Protein AF-A0A353EIA7-F1 (afdb_monomer_lite)

Radius of gyration: 23.95 Å; chains: 1; bounding box: 85×35×61 Å

Foldseek 3Di:
DDPVVVVVVVVVVVVVVVVVVVVVVVVVCCVVVVVVVVVVLLVQQLVQVLQQADVVCSVVGDVVQVVCCVPPQKDWDDDAQRIKIWGWFWFDADPGIWTKIWMWTAALVGTWTQFMATGDDDDDDPPAQCCRHPVRHCLRCVRHRHDDDVCVVVDDRDADVRNRRNRVRNVVRVVVVVVVRCVVCVPPDDDRRDDD

Structure (mmCIF, N/CA/C/O backbone):
data_AF-A0A353EIA7-F1
#
_entry.id   AF-A0A353EIA7-F1
#
loop_
_atom_site.group_PDB
_atom_site.id
_atom_site.type_symbol
_atom_site.label_atom_id
_atom_site.label_alt_id
_atom_site.label_comp_id
_atom_site.label_asym_id
_atom_site.label_entity_id
_atom_site.label_seq_id
_atom_site.pdbx_PDB_ins_code
_atom_site.Cartn_x
_atom_site.Cartn_y
_atom_site.Cartn_z
_atom_site.occupancy
_atom_site.B_iso_or_equiv
_atom_site.auth_seq_id
_atom_site.auth_comp_id
_atom_site.auth_asym_id
_atom_site.auth_atom_id
_atom_site.pdbx_PDB_model_num
ATOM 1 N N . MET A 1 1 ? 59.294 3.740 -35.271 1.00 50.16 1 MET A N 1
ATOM 2 C CA . MET A 1 1 ? 58.821 3.342 -33.925 1.00 50.16 1 MET A CA 1
ATOM 3 C C . MET A 1 1 ? 57.962 4.467 -33.354 1.00 50.16 1 MET A C 1
ATOM 5 O O . MET A 1 1 ? 58.393 5.606 -33.441 1.00 50.16 1 MET A O 1
ATOM 9 N N . ASN A 1 2 ? 56.807 4.136 -32.757 1.00 56.22 2 ASN A N 1
ATOM 10 C CA . ASN A 1 2 ? 56.008 4.976 -31.837 1.00 56.22 2 ASN A CA 1
ATOM 11 C C . ASN A 1 2 ? 54.777 5.775 -32.355 1.00 56.22 2 ASN A C 1
ATOM 13 O O . ASN A 1 2 ? 54.359 6.712 -31.684 1.00 56.22 2 ASN A O 1
ATOM 17 N N . THR A 1 3 ? 54.135 5.408 -33.474 1.00 58.06 3 THR A N 1
ATOM 18 C CA . THR A 1 3 ? 52.834 6.001 -33.894 1.00 58.06 3 THR A CA 1
ATOM 19 C C . THR A 1 3 ? 51.614 5.354 -33.225 1.00 58.06 3 THR A C 1
ATOM 21 O O . THR A 1 3 ? 50.594 6.008 -33.045 1.00 58.06 3 THR A O 1
ATOM 24 N N . ASN A 1 4 ? 51.712 4.090 -32.801 1.00 59.88 4 ASN A N 1
ATOM 25 C CA . ASN A 1 4 ? 50.594 3.383 -32.1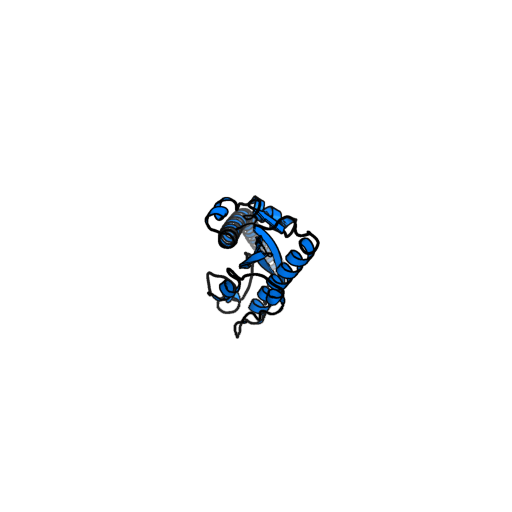55 1.00 59.88 4 ASN A CA 1
ATOM 26 C C . ASN A 1 4 ? 50.249 3.988 -30.777 1.00 59.88 4 ASN A C 1
ATOM 28 O O . ASN A 1 4 ? 49.086 4.076 -30.399 1.00 59.88 4 ASN A O 1
ATOM 32 N N . ASN A 1 5 ? 51.260 4.502 -30.072 1.00 62.34 5 ASN A N 1
ATOM 33 C CA . ASN A 1 5 ? 51.148 5.037 -28.712 1.00 62.34 5 ASN A CA 1
ATOM 34 C C . ASN A 1 5 ? 50.430 6.405 -28.652 1.00 62.34 5 ASN A C 1
ATOM 36 O O . ASN A 1 5 ? 49.844 6.768 -27.633 1.00 62.34 5 ASN A O 1
ATOM 40 N N . THR A 1 6 ? 50.467 7.194 -29.734 1.00 65.12 6 THR A N 1
ATOM 41 C CA . THR A 1 6 ? 49.794 8.502 -29.809 1.00 65.12 6 THR A CA 1
ATOM 42 C C . THR A 1 6 ? 48.326 8.361 -30.204 1.00 65.12 6 THR A C 1
ATOM 44 O O . THR A 1 6 ? 47.473 9.002 -29.588 1.00 65.12 6 THR A O 1
ATOM 47 N N . THR A 1 7 ? 47.995 7.488 -31.158 1.00 70.06 7 THR A N 1
ATOM 48 C CA . THR A 1 7 ? 46.602 7.225 -31.558 1.00 70.06 7 THR A CA 1
ATOM 49 C C . THR A 1 7 ? 45.795 6.595 -30.421 1.00 70.06 7 THR A C 1
ATOM 51 O O . THR A 1 7 ? 44.701 7.078 -30.129 1.00 70.06 7 THR A O 1
ATOM 54 N N . GLU A 1 8 ? 46.355 5.617 -29.697 1.00 71.62 8 GLU A N 1
ATOM 55 C CA . GLU A 1 8 ? 45.707 5.017 -28.517 1.00 71.62 8 GLU A CA 1
ATOM 56 C C . GLU A 1 8 ? 45.464 6.038 -27.399 1.00 71.62 8 GLU A C 1
ATOM 58 O O . GLU A 1 8 ? 44.368 6.109 -26.843 1.00 71.62 8 GLU A O 1
ATOM 63 N N . ARG A 1 9 ? 46.441 6.911 -27.115 1.00 73.44 9 ARG A N 1
ATOM 64 C CA . ARG A 1 9 ? 46.272 8.008 -26.148 1.00 73.44 9 ARG A CA 1
ATOM 65 C C . ARG A 1 9 ? 45.195 9.004 -26.571 1.00 73.44 9 ARG A C 1
ATOM 67 O O . ARG A 1 9 ? 44.470 9.510 -25.720 1.00 73.44 9 ARG A O 1
ATOM 74 N N . THR A 1 10 ? 45.079 9.315 -27.858 1.00 80.06 10 THR A N 1
ATOM 75 C CA . THR A 1 10 ? 44.079 10.277 -28.352 1.00 80.06 10 THR A CA 1
ATOM 76 C C . THR A 1 10 ? 42.672 9.684 -28.284 1.00 80.06 10 THR A C 1
ATOM 78 O O . THR A 1 10 ? 41.750 10.355 -27.817 1.00 80.06 10 THR A O 1
ATOM 81 N N . ALA A 1 11 ? 42.527 8.407 -28.652 1.00 83.12 11 ALA A N 1
ATOM 82 C CA . ALA A 1 11 ? 41.287 7.654 -28.500 1.00 83.12 11 ALA A CA 1
ATOM 83 C C . ALA A 1 11 ? 40.863 7.568 -27.024 1.00 83.12 11 ALA A C 1
ATOM 85 O O . ALA A 1 11 ? 39.727 7.902 -26.695 1.00 83.12 11 ALA A O 1
ATOM 86 N N . LEU A 1 12 ? 41.788 7.235 -26.115 1.00 86.69 12 LEU A N 1
ATOM 87 C CA . LEU A 1 12 ? 41.533 7.193 -24.672 1.00 86.69 12 LEU A CA 1
ATOM 88 C C . LEU A 1 12 ? 41.016 8.538 -24.134 1.00 86.69 12 LEU A C 1
ATOM 90 O O . LEU A 1 12 ? 40.020 8.573 -23.415 1.00 86.69 12 LEU A O 1
ATOM 94 N N . HIS A 1 13 ? 41.636 9.659 -24.514 1.00 86.81 13 HIS A N 1
ATOM 95 C CA . HIS A 1 13 ? 41.159 10.984 -24.105 1.00 86.81 13 HIS A CA 1
ATOM 96 C C . HIS A 1 13 ? 39.772 11.319 -24.670 1.00 86.81 13 HIS A C 1
ATOM 98 O O . HIS A 1 13 ? 38.984 11.969 -23.984 1.00 86.81 13 HIS A O 1
ATOM 104 N N . GLN A 1 14 ? 39.453 10.900 -25.899 1.00 90.25 14 GLN A N 1
ATOM 105 C CA . GLN A 1 14 ? 38.116 11.090 -26.468 1.00 90.25 14 GLN A CA 1
ATOM 106 C C . GLN A 1 14 ? 37.058 10.263 -25.727 1.00 90.25 14 GLN A C 1
ATOM 108 O O . GLN A 1 14 ? 36.000 10.803 -25.403 1.00 90.25 14 GLN A O 1
ATOM 113 N N . PHE A 1 15 ? 37.362 9.013 -25.365 1.00 93.94 15 PHE A N 1
ATOM 114 C CA . PHE A 1 15 ? 36.485 8.194 -24.523 1.00 93.94 15 PHE A CA 1
ATOM 115 C C . PHE A 1 15 ? 36.272 8.811 -23.140 1.00 93.94 15 PHE A C 1
ATOM 117 O O . PHE A 1 15 ? 35.135 8.907 -22.688 1.00 93.94 15 PHE A O 1
ATOM 124 N N . ILE A 1 16 ? 37.333 9.302 -22.491 1.00 94.06 16 ILE A N 1
ATOM 125 C CA . ILE A 1 16 ? 37.221 9.981 -21.192 1.00 94.06 16 ILE A CA 1
ATOM 126 C C . ILE A 1 16 ? 36.326 11.219 -21.307 1.00 94.06 16 ILE A C 1
ATOM 128 O O . ILE A 1 16 ? 35.432 11.402 -20.484 1.00 94.06 16 ILE A O 1
ATOM 132 N N . LYS A 1 17 ? 36.507 12.045 -22.346 1.00 94.06 17 LYS A N 1
ATOM 133 C CA . LYS A 1 17 ? 35.649 13.218 -22.582 1.00 94.06 17 LYS A CA 1
ATOM 134 C C . LYS A 1 17 ? 34.184 12.822 -22.765 1.00 94.06 17 LYS A C 1
ATOM 136 O O . LYS A 1 17 ? 33.328 13.462 -22.168 1.00 94.06 17 LYS A O 1
ATOM 141 N N . LEU A 1 18 ? 33.903 11.766 -23.532 1.00 95.62 18 LEU A N 1
ATOM 142 C CA . LEU A 1 18 ? 32.543 11.263 -23.745 1.00 95.62 18 LEU A CA 1
ATOM 143 C C . LEU A 1 18 ? 31.901 10.738 -22.451 1.00 95.62 18 LEU A C 1
ATOM 145 O O . LEU A 1 18 ? 30.732 11.003 -22.183 1.00 95.62 18 LEU A O 1
ATOM 149 N N . ILE A 1 19 ? 32.660 10.008 -21.631 1.00 95.75 19 ILE A N 1
ATOM 150 C CA . ILE A 1 19 ? 32.172 9.512 -20.340 1.00 95.75 19 ILE A CA 1
ATOM 151 C C . ILE A 1 19 ? 31.851 10.691 -19.418 1.00 95.75 19 ILE A C 1
ATOM 153 O O . ILE A 1 19 ? 30.772 10.734 -18.832 1.00 95.75 19 ILE A O 1
ATOM 157 N N . VAL A 1 20 ? 32.744 11.681 -19.327 1.00 96.38 20 VAL A N 1
ATOM 158 C CA . VAL A 1 20 ? 32.539 12.868 -18.485 1.00 96.38 20 VAL A CA 1
ATOM 159 C C . VAL A 1 20 ? 31.323 13.670 -18.944 1.00 96.38 20 VAL A C 1
ATOM 161 O O . VAL A 1 20 ? 30.524 14.081 -18.102 1.00 96.38 20 VAL A O 1
ATOM 164 N N . THR A 1 21 ? 31.127 13.866 -20.252 1.00 96.31 21 THR A N 1
ATOM 165 C CA . THR A 1 21 ? 29.938 14.567 -20.758 1.00 96.31 21 THR A CA 1
ATOM 166 C C . THR A 1 21 ? 28.660 13.781 -20.477 1.00 96.31 21 THR A C 1
ATOM 168 O O . THR A 1 21 ? 27.697 14.364 -19.985 1.00 96.31 21 THR A O 1
ATOM 171 N N . CYS A 1 22 ? 28.652 12.463 -20.696 1.00 95.69 22 CYS A N 1
ATOM 172 C CA . CYS A 1 22 ? 27.494 11.613 -20.421 1.00 95.69 22 CYS A CA 1
ATOM 173 C C . CYS A 1 22 ? 27.116 11.615 -18.931 1.00 95.69 22 CYS A C 1
ATOM 175 O O . CYS A 1 22 ? 25.962 11.870 -18.591 1.00 95.69 22 CYS A O 1
ATOM 177 N N . LEU A 1 23 ? 28.088 11.420 -18.034 1.00 95.31 23 LEU A N 1
ATOM 178 C CA . LEU A 1 23 ? 27.856 11.447 -16.587 1.00 95.31 23 LEU A CA 1
ATOM 179 C C . LEU A 1 23 ? 27.374 12.820 -16.110 1.00 95.31 23 LEU A C 1
ATOM 181 O O . LEU A 1 23 ? 26.481 12.890 -15.269 1.00 95.31 23 LEU A O 1
ATOM 185 N N . SER A 1 24 ? 27.909 13.905 -16.678 1.00 94.88 24 SER A N 1
ATOM 186 C CA . SER A 1 24 ? 27.475 15.269 -16.354 1.00 94.88 24 SER A CA 1
ATOM 187 C C . SER A 1 24 ? 26.021 15.514 -16.763 1.00 94.88 24 SER A C 1
ATOM 189 O O . SER A 1 24 ? 25.252 16.082 -15.989 1.00 94.88 24 SER A O 1
ATOM 191 N N . ILE A 1 25 ? 25.623 15.046 -17.951 1.00 95.25 25 ILE A N 1
ATOM 192 C CA . ILE A 1 25 ? 24.236 15.136 -18.425 1.00 95.25 25 ILE A CA 1
ATOM 193 C C . ILE A 1 25 ? 23.317 14.299 -17.532 1.00 95.25 25 ILE A C 1
ATOM 195 O O . ILE A 1 25 ? 22.298 14.808 -17.074 1.00 95.25 25 ILE A O 1
ATOM 199 N N . LEU A 1 26 ? 23.678 13.046 -17.235 1.00 92.50 26 LEU A N 1
ATOM 200 C CA . LEU A 1 26 ? 22.883 12.174 -16.364 1.00 92.50 26 LEU A CA 1
ATOM 201 C C . LEU A 1 26 ? 22.719 12.762 -14.959 1.00 92.50 26 LEU A C 1
ATOM 203 O O . LEU A 1 26 ? 21.619 12.734 -14.414 1.00 92.50 26 LEU A O 1
ATOM 207 N N . PHE A 1 27 ? 23.780 13.337 -14.392 1.00 92.88 27 PHE A N 1
ATOM 208 C CA . PHE A 1 27 ? 23.731 13.998 -13.091 1.00 92.88 27 PHE A CA 1
ATOM 209 C C . PHE A 1 27 ? 22.815 15.226 -13.109 1.00 92.88 27 PHE A C 1
ATOM 211 O O . PHE A 1 27 ? 21.970 15.376 -12.227 1.00 92.88 27 PHE A O 1
ATOM 218 N N . LEU A 1 28 ? 22.919 16.070 -14.140 1.00 91.94 28 LEU A N 1
ATOM 219 C CA . LEU A 1 28 ? 22.047 17.233 -14.288 1.00 91.94 28 LEU A CA 1
ATOM 220 C C . LEU A 1 28 ? 20.582 16.804 -14.424 1.00 91.94 28 LEU A C 1
ATOM 222 O O . LEU A 1 28 ? 19.731 17.275 -13.675 1.00 91.94 28 LEU A O 1
ATOM 226 N N . LEU A 1 29 ? 20.291 15.853 -15.314 1.00 88.38 29 LEU A N 1
ATOM 227 C CA . LEU A 1 29 ? 18.948 15.296 -15.471 1.00 88.38 29 LEU A CA 1
ATOM 228 C C . LEU A 1 29 ? 18.425 14.737 -14.147 1.00 88.38 29 LEU A C 1
ATOM 230 O O . LEU A 1 29 ? 17.278 14.994 -13.789 1.00 88.38 29 LEU A O 1
ATOM 234 N N . HIS A 1 30 ? 19.258 14.030 -13.387 1.00 87.81 30 HIS A N 1
ATOM 235 C CA . HIS A 1 30 ? 18.885 13.486 -12.089 1.00 87.81 30 HIS A CA 1
ATOM 236 C C . HIS A 1 30 ? 18.456 14.575 -11.096 1.00 87.81 30 HIS A C 1
ATOM 238 O O 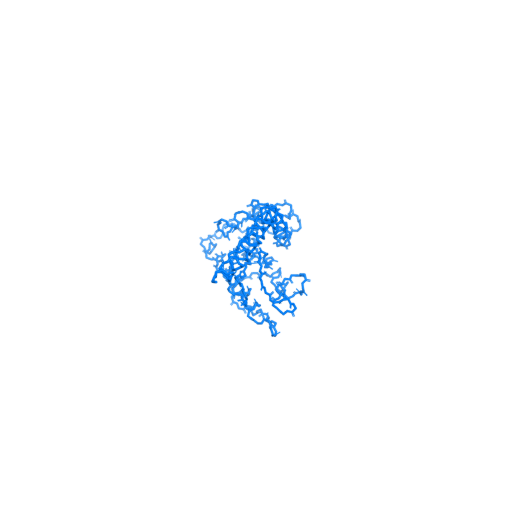. HIS A 1 30 ? 17.399 14.445 -10.478 1.00 87.81 30 HIS A O 1
ATOM 244 N N . LEU A 1 31 ? 19.220 15.668 -10.983 1.00 86.06 31 LEU A N 1
ATOM 245 C CA . LEU A 1 31 ? 18.898 16.780 -10.080 1.00 86.06 31 LEU A CA 1
ATOM 246 C C . LEU A 1 31 ? 17.540 17.418 -10.398 1.00 86.06 31 LEU A C 1
ATOM 248 O O . LEU A 1 31 ? 16.772 17.718 -9.485 1.00 86.06 31 LEU A O 1
ATOM 252 N N . PHE A 1 32 ? 17.215 17.584 -11.681 1.00 86.62 32 PHE A N 1
ATOM 253 C CA . PHE A 1 32 ? 15.936 18.164 -12.097 1.00 86.62 32 PHE A CA 1
ATOM 254 C C . PHE A 1 32 ? 14.768 17.166 -12.019 1.00 86.62 32 PHE A C 1
ATOM 256 O O . PHE A 1 32 ? 13.645 17.546 -11.683 1.00 86.62 32 PHE A O 1
ATOM 263 N N . THR A 1 33 ? 15.014 15.886 -12.303 1.00 85.44 33 THR A N 1
ATOM 264 C CA . THR A 1 33 ? 13.951 14.875 -12.440 1.00 85.44 33 THR A CA 1
ATOM 265 C C . THR A 1 33 ? 13.471 14.349 -11.087 1.00 85.44 33 THR A C 1
ATOM 267 O O . THR A 1 33 ? 12.274 14.121 -10.908 1.00 85.44 33 THR A O 1
ATOM 270 N N . GLN A 1 34 ? 14.365 14.198 -10.104 1.00 80.88 34 GLN A N 1
ATOM 271 C CA . GLN A 1 34 ? 14.028 13.617 -8.797 1.00 80.88 34 GLN A CA 1
ATOM 272 C C . GLN A 1 34 ? 12.879 14.347 -8.094 1.00 80.88 34 GLN A C 1
ATOM 274 O O . GLN A 1 34 ? 11.977 13.714 -7.548 1.00 80.88 34 GLN A O 1
ATOM 279 N N . THR A 1 35 ? 12.869 15.679 -8.146 1.00 79.44 35 THR A N 1
ATOM 280 C CA . THR A 1 35 ? 11.821 16.491 -7.511 1.00 79.44 35 THR A CA 1
ATOM 281 C C . THR A 1 35 ? 10.457 16.254 -8.155 1.00 79.44 35 THR A C 1
ATOM 283 O O . THR A 1 35 ? 9.461 16.102 -7.450 1.00 79.44 35 THR A O 1
ATOM 286 N N . LYS A 1 36 ? 10.403 16.158 -9.488 1.00 83.69 36 LYS A N 1
ATOM 287 C CA . LYS A 1 36 ? 9.156 15.904 -10.221 1.00 83.69 36 LYS A CA 1
ATOM 288 C C . LYS A 1 36 ? 8.633 14.487 -10.010 1.00 83.69 36 LYS A C 1
ATOM 290 O O . LYS A 1 36 ? 7.437 14.322 -9.796 1.00 83.69 36 LYS A O 1
ATOM 295 N N . ILE A 1 37 ? 9.513 13.484 -9.993 1.00 82.38 37 ILE A N 1
ATOM 296 C CA . ILE A 1 37 ? 9.126 12.098 -9.690 1.00 82.38 37 ILE A CA 1
ATOM 297 C C . ILE A 1 37 ? 8.507 12.017 -8.294 1.00 82.38 37 ILE A C 1
ATOM 299 O O . ILE A 1 37 ? 7.422 11.461 -8.143 1.00 82.38 37 ILE A O 1
ATOM 303 N N . LYS A 1 38 ? 9.154 12.622 -7.291 1.00 85.44 38 LYS A N 1
ATOM 304 C CA . LYS A 1 38 ? 8.647 12.620 -5.913 1.00 85.44 38 LYS A CA 1
ATOM 305 C C . LYS A 1 38 ? 7.285 13.302 -5.796 1.00 85.44 38 LYS A C 1
ATOM 307 O O . LYS A 1 38 ? 6.390 12.745 -5.173 1.00 85.44 38 LYS A O 1
ATOM 312 N N . GLN A 1 39 ? 7.104 14.465 -6.422 1.00 88.19 39 GLN A N 1
ATOM 313 C CA . GLN A 1 39 ? 5.819 15.175 -6.411 1.00 88.19 39 GLN A CA 1
ATOM 314 C C . GLN A 1 39 ? 4.702 14.347 -7.054 1.00 88.19 39 GLN A C 1
ATOM 316 O O . GLN A 1 39 ? 3.630 14.207 -6.470 1.00 88.19 39 GLN A O 1
ATOM 321 N N . ASN A 1 40 ? 4.968 13.736 -8.210 1.00 88.00 40 ASN A N 1
ATOM 322 C CA . ASN A 1 40 ? 3.990 12.888 -8.889 1.00 88.00 40 ASN A CA 1
ATOM 323 C C . ASN A 1 40 ? 3.631 11.649 -8.052 1.00 88.00 40 ASN A C 1
ATOM 325 O O . ASN A 1 40 ? 2.465 11.270 -7.985 1.00 88.00 40 ASN A O 1
ATOM 329 N N . GLN A 1 41 ? 4.610 11.040 -7.376 1.00 89.00 41 GLN A N 1
ATOM 330 C CA . GLN A 1 41 ? 4.381 9.899 -6.483 1.00 89.00 41 GLN A CA 1
ATOM 331 C C . GLN A 1 41 ? 3.549 10.272 -5.253 1.00 89.00 41 GLN A C 1
ATOM 333 O O . GLN A 1 41 ? 2.660 9.510 -4.870 1.00 89.00 41 GLN A O 1
ATOM 338 N N . ILE A 1 42 ? 3.813 11.433 -4.643 1.00 90.38 42 ILE A N 1
ATOM 339 C CA . ILE A 1 42 ? 3.029 11.946 -3.511 1.00 90.38 42 ILE A CA 1
ATOM 340 C C . ILE A 1 42 ? 1.587 12.194 -3.950 1.00 90.38 42 ILE A C 1
ATOM 342 O O . ILE A 1 42 ? 0.670 11.710 -3.291 1.00 90.38 42 ILE A O 1
ATOM 346 N N . ALA A 1 43 ? 1.384 12.873 -5.082 1.00 91.56 43 ALA A N 1
ATOM 347 C CA . ALA A 1 43 ? 0.052 13.143 -5.616 1.00 91.56 43 ALA A CA 1
ATOM 348 C C . ALA A 1 43 ? -0.724 11.845 -5.898 1.00 91.56 43 ALA A C 1
ATOM 350 O O . ALA A 1 43 ? -1.847 11.694 -5.427 1.00 91.56 43 ALA A O 1
ATOM 351 N N . ALA A 1 44 ? -0.105 10.874 -6.578 1.00 91.62 44 ALA A N 1
ATOM 352 C CA . ALA A 1 44 ? -0.726 9.578 -6.852 1.00 91.62 44 ALA A CA 1
ATOM 353 C C . ALA A 1 44 ? -1.076 8.814 -5.563 1.00 91.62 44 ALA A C 1
ATOM 355 O O . ALA A 1 44 ? -2.183 8.299 -5.419 1.00 91.62 44 ALA A O 1
ATOM 356 N N . SER A 1 45 ? -0.160 8.783 -4.591 1.00 92.88 45 SER A N 1
ATOM 357 C CA . SER A 1 45 ? -0.405 8.129 -3.299 1.00 92.88 45 SER A CA 1
ATOM 358 C C . SER A 1 45 ? -1.546 8.800 -2.537 1.00 92.88 45 SER A C 1
ATOM 360 O O . SER A 1 45 ? -2.358 8.117 -1.920 1.00 92.88 45 SER A O 1
ATOM 362 N N . LEU A 1 46 ? -1.626 10.131 -2.585 1.00 93.44 46 LEU A N 1
ATOM 363 C CA . LEU A 1 46 ? -2.669 10.893 -1.913 1.00 93.44 46 LEU A CA 1
ATOM 364 C C . LEU A 1 46 ? -4.049 10.581 -2.495 1.00 93.44 46 LEU A C 1
ATOM 366 O O . LEU A 1 46 ? -4.978 10.319 -1.735 1.00 93.44 46 LEU A O 1
ATOM 370 N N . GLU A 1 47 ? -4.171 10.565 -3.822 1.00 93.38 47 GLU A N 1
ATOM 371 C CA . GLU A 1 47 ? -5.422 10.217 -4.500 1.00 93.38 47 GLU A CA 1
ATOM 372 C C . GLU A 1 47 ? -5.877 8.799 -4.140 1.00 93.38 47 GLU A C 1
ATOM 374 O O . GLU A 1 47 ? -7.030 8.604 -3.757 1.00 93.38 47 GLU A O 1
ATOM 379 N N . LEU A 1 48 ? -4.965 7.822 -4.118 1.00 94.44 48 LEU A N 1
ATOM 380 C CA . LEU A 1 48 ? -5.292 6.458 -3.696 1.00 94.44 48 LEU A CA 1
ATOM 381 C C . LEU A 1 48 ? -5.765 6.396 -2.237 1.00 94.44 48 LEU A C 1
ATOM 383 O O . LEU A 1 48 ? -6.767 5.744 -1.946 1.00 94.44 48 LEU A O 1
ATOM 387 N N . VAL A 1 49 ? -5.095 7.091 -1.314 1.00 95.19 49 VAL A N 1
ATOM 388 C CA . VAL A 1 49 ? -5.483 7.095 0.110 1.00 95.19 49 VAL A CA 1
ATOM 389 C C . VAL A 1 49 ? -6.804 7.831 0.342 1.00 95.19 49 VAL A C 1
ATOM 391 O O . VAL A 1 49 ? -7.561 7.440 1.226 1.00 95.19 49 VAL A O 1
ATOM 394 N N . LYS A 1 50 ? -7.154 8.835 -0.467 1.00 95.19 50 LYS A N 1
ATOM 395 C CA . LYS A 1 50 ? -8.485 9.462 -0.407 1.00 95.19 50 LYS A CA 1
ATOM 396 C C . LYS A 1 50 ? -9.606 8.481 -0.742 1.00 95.19 50 LYS A C 1
ATOM 398 O O . LYS A 1 50 ? -10.667 8.563 -0.137 1.00 95.19 50 LYS A O 1
ATOM 403 N N . THR A 1 51 ? -9.371 7.514 -1.634 1.00 93.50 51 THR A N 1
ATOM 404 C CA . THR A 1 51 ? -10.371 6.464 -1.930 1.00 93.50 51 THR A CA 1
ATOM 405 C C . THR A 1 51 ? -10.596 5.495 -0.768 1.00 93.50 51 THR A C 1
ATOM 407 O O . THR A 1 51 ? -11.566 4.743 -0.764 1.00 93.50 51 THR A O 1
ATOM 410 N N . LEU A 1 52 ? -9.702 5.505 0.223 1.00 93.44 52 LEU A N 1
ATOM 411 C CA . LEU A 1 52 ? -9.742 4.632 1.391 1.00 93.44 52 LEU A CA 1
ATOM 412 C C . LEU A 1 52 ? -10.548 5.217 2.559 1.00 93.44 52 LEU A C 1
ATOM 414 O O . LEU A 1 52 ? -10.558 4.632 3.644 1.00 93.44 52 LEU A O 1
ATOM 418 N N . VAL A 1 53 ? -11.218 6.351 2.362 1.00 93.25 53 VAL A N 1
ATOM 419 C CA . VAL A 1 53 ? -12.103 6.975 3.350 1.00 93.25 53 VAL A CA 1
ATOM 420 C C . VAL A 1 53 ? -13.468 7.291 2.751 1.00 93.25 53 VAL A C 1
ATOM 422 O O . VAL A 1 53 ? -13.589 7.415 1.533 1.00 93.25 53 VAL A O 1
ATOM 425 N N . PRO A 1 54 ? -14.509 7.457 3.586 1.00 89.81 54 PRO A N 1
ATOM 426 C CA . PRO A 1 54 ? -15.757 8.057 3.136 1.00 89.81 54 PRO A CA 1
ATOM 427 C C . PRO A 1 54 ? -15.519 9.434 2.500 1.00 89.81 54 PRO A C 1
ATOM 429 O O . PRO A 1 54 ? -14.635 10.181 2.934 1.00 89.81 54 PRO A O 1
ATOM 432 N N . ASN A 1 55 ? -16.321 9.780 1.490 1.00 86.75 55 ASN A N 1
ATOM 433 C CA . ASN A 1 55 ? -16.141 10.996 0.687 1.00 86.75 55 ASN A CA 1
ATOM 434 C C . ASN A 1 55 ? -16.097 12.274 1.539 1.00 86.75 55 ASN A C 1
ATOM 436 O O . ASN A 1 55 ? -15.349 13.199 1.226 1.00 86.75 55 ASN A O 1
ATOM 440 N N . GLU A 1 56 ? -16.845 12.325 2.641 1.00 87.12 56 GLU A N 1
ATOM 441 C CA . GLU A 1 56 ? -16.859 13.464 3.558 1.00 87.12 56 GLU A CA 1
ATOM 442 C C . GLU A 1 56 ? -15.529 13.676 4.302 1.00 87.12 56 GLU A C 1
ATOM 444 O O . GLU A 1 56 ? -15.234 14.791 4.727 1.00 87.12 56 GLU A O 1
ATOM 449 N N . GLN A 1 57 ? -14.703 12.633 4.426 1.00 88.25 57 GLN A N 1
ATOM 450 C CA . GLN A 1 57 ? -13.398 12.684 5.091 1.00 88.25 57 GLN A CA 1
ATOM 451 C C . GLN A 1 57 ? -12.222 12.765 4.116 1.00 88.25 57 GLN A C 1
ATOM 453 O O . GLN A 1 57 ? -11.091 12.969 4.552 1.00 88.25 57 GLN A O 1
ATOM 458 N N . ALA A 1 58 ? -12.457 12.654 2.806 1.00 90.19 58 ALA A N 1
ATOM 459 C CA . ALA A 1 58 ? -11.398 12.717 1.797 1.00 90.19 58 ALA A CA 1
ATOM 460 C C . ALA A 1 58 ? -10.602 14.035 1.852 1.00 90.19 58 ALA A C 1
ATOM 462 O O . ALA A 1 58 ? -9.407 14.054 1.564 1.00 90.19 58 ALA A O 1
ATOM 463 N N . SER A 1 59 ? -11.234 15.130 2.286 1.00 90.25 59 SER A N 1
ATOM 464 C CA . SER A 1 59 ? -10.587 16.434 2.496 1.00 90.25 59 SER A CA 1
ATOM 465 C C . SER A 1 59 ? -9.619 16.467 3.686 1.00 90.25 59 SER A C 1
ATOM 467 O O . SER A 1 59 ? -8.748 17.334 3.737 1.00 90.25 59 SER A O 1
ATOM 469 N N . LEU A 1 60 ? -9.742 15.527 4.632 1.00 89.25 60 LEU A N 1
ATOM 470 C CA . LEU A 1 60 ? -8.849 15.399 5.788 1.00 89.25 60 LEU A CA 1
ATOM 471 C C . LEU A 1 60 ? -7.526 14.712 5.427 1.00 89.25 60 LEU A C 1
ATOM 473 O O . LEU A 1 60 ? -6.570 14.779 6.199 1.00 89.25 60 LEU A O 1
ATOM 477 N N . ILE A 1 61 ? -7.470 14.046 4.270 1.00 93.88 61 ILE A N 1
ATOM 478 C CA . ILE A 1 61 ? -6.294 13.324 3.792 1.00 93.88 61 ILE A CA 1
ATOM 479 C C . ILE A 1 61 ? -5.367 14.296 3.075 1.00 93.88 61 ILE A C 1
ATOM 481 O O . ILE A 1 61 ? -5.712 14.886 2.050 1.00 93.88 61 ILE A O 1
ATOM 485 N N . ASN A 1 62 ? -4.165 14.447 3.620 1.00 93.75 62 ASN A N 1
ATOM 486 C CA . ASN A 1 62 ? -3.154 15.368 3.119 1.00 93.75 62 ASN A CA 1
ATOM 487 C C . ASN A 1 62 ? -1.745 14.758 3.233 1.00 93.75 62 ASN A C 1
ATOM 489 O O . ASN A 1 62 ? -1.564 13.607 3.640 1.00 93.75 62 ASN A O 1
ATOM 493 N N . GLU A 1 63 ? -0.727 15.538 2.872 1.00 92.69 63 GLU A N 1
ATOM 494 C CA . GLU A 1 63 ? 0.671 15.097 2.925 1.00 92.69 63 GLU A CA 1
ATOM 495 C C . GLU A 1 63 ? 1.126 14.695 4.336 1.00 92.69 63 GLU A C 1
ATOM 497 O O . GLU A 1 63 ? 1.916 13.765 4.468 1.00 92.69 63 GLU A O 1
ATOM 502 N N . GLN A 1 64 ? 0.576 15.297 5.397 1.00 92.56 64 GLN A N 1
ATOM 503 C CA . GLN A 1 64 ? 0.902 14.927 6.780 1.00 92.56 64 GLN A CA 1
ATOM 504 C C . GLN A 1 64 ? 0.403 13.516 7.113 1.00 92.56 64 GLN A C 1
ATOM 506 O O . GLN A 1 64 ? 1.052 12.787 7.862 1.00 92.56 64 GLN A O 1
ATOM 511 N N . THR A 1 65 ? -0.730 13.095 6.537 1.00 93.06 65 THR A N 1
ATOM 512 C CA . THR A 1 65 ? -1.217 11.714 6.657 1.00 93.06 65 THR A CA 1
ATOM 513 C C . THR A 1 65 ? -0.228 10.736 6.022 1.00 93.06 65 THR A C 1
ATOM 515 O O . THR A 1 65 ? 0.112 9.718 6.630 1.00 93.06 65 THR A O 1
ATOM 518 N N . LEU A 1 66 ? 0.271 11.053 4.822 1.00 92.81 66 LEU A N 1
ATOM 519 C CA . LEU A 1 66 ? 1.277 10.235 4.138 1.00 92.81 66 LEU A CA 1
ATOM 520 C C . LEU A 1 66 ? 2.611 10.222 4.889 1.00 92.81 66 LEU A C 1
ATOM 522 O O . LEU A 1 66 ? 3.239 9.169 4.996 1.00 92.81 66 LEU A O 1
ATOM 526 N N . GLU A 1 67 ? 3.028 11.354 5.450 1.00 93.69 67 GLU A N 1
ATOM 527 C CA . GLU A 1 67 ? 4.238 11.460 6.261 1.00 93.69 67 GLU A CA 1
ATOM 528 C C . GLU A 1 67 ? 4.128 10.624 7.543 1.00 93.69 67 GLU A C 1
ATOM 530 O O . GLU A 1 67 ? 5.037 9.857 7.862 1.00 93.69 67 GLU A O 1
ATOM 535 N N . ALA A 1 68 ? 2.989 10.684 8.241 1.00 94.12 68 ALA A N 1
ATOM 536 C CA . ALA A 1 68 ? 2.724 9.843 9.405 1.00 94.12 68 ALA A CA 1
ATOM 537 C C . ALA A 1 68 ? 2.796 8.349 9.048 1.00 94.12 68 ALA A C 1
ATOM 539 O O . ALA A 1 68 ? 3.465 7.581 9.744 1.00 94.12 68 ALA A O 1
ATOM 540 N N . LEU A 1 69 ? 2.202 7.948 7.920 1.00 94.44 69 LEU A N 1
ATOM 541 C CA . LEU A 1 69 ? 2.290 6.577 7.414 1.00 94.44 69 LEU A CA 1
ATOM 542 C C . LEU A 1 69 ? 3.712 6.181 7.019 1.00 94.44 69 LEU A C 1
ATOM 544 O O . LEU A 1 69 ? 4.104 5.037 7.234 1.00 94.44 69 LEU A O 1
ATOM 548 N N . SER A 1 70 ? 4.494 7.101 6.460 1.00 92.56 70 SER A N 1
ATOM 549 C CA . SER A 1 70 ? 5.886 6.846 6.093 1.00 92.56 70 SER A CA 1
ATOM 550 C C . SER A 1 70 ? 6.787 6.684 7.319 1.00 92.56 70 SER A C 1
ATOM 552 O O . SER A 1 70 ? 7.646 5.807 7.324 1.00 92.56 70 SER A O 1
ATOM 554 N N . ASN A 1 71 ? 6.581 7.496 8.358 1.00 93.12 71 ASN A N 1
ATOM 555 C CA . ASN A 1 71 ? 7.458 7.548 9.528 1.00 93.12 71 ASN A CA 1
ATOM 556 C C . ASN A 1 71 ? 7.086 6.519 10.603 1.00 93.12 71 ASN A C 1
ATOM 558 O O . ASN A 1 71 ? 7.967 5.953 11.245 1.00 93.12 71 ASN A O 1
ATOM 562 N N . LYS A 1 72 ? 5.787 6.293 10.826 1.00 93.12 72 LYS A N 1
ATOM 563 C CA . LYS A 1 72 ? 5.276 5.442 11.916 1.00 93.12 72 LYS A CA 1
ATOM 564 C C . LYS A 1 72 ? 4.613 4.159 11.426 1.00 93.12 72 LYS A C 1
ATOM 566 O O . LYS A 1 72 ? 4.349 3.274 12.229 1.00 93.12 72 LYS A O 1
ATOM 571 N N . GLY A 1 73 ? 4.301 4.060 10.134 1.00 93.94 73 GLY A N 1
ATOM 572 C CA . GLY A 1 73 ? 3.516 2.952 9.586 1.00 93.94 73 GLY A CA 1
ATOM 573 C C . GLY A 1 73 ? 2.018 3.041 9.888 1.00 93.94 73 GLY A C 1
ATOM 574 O O . GLY A 1 73 ? 1.255 2.234 9.363 1.00 93.94 73 GLY A O 1
ATOM 575 N N . THR A 1 74 ? 1.574 4.020 10.682 1.00 95.19 74 THR A N 1
ATOM 576 C CA . THR A 1 74 ? 0.166 4.220 11.040 1.00 95.19 74 THR A CA 1
ATOM 577 C C . THR A 1 74 ? -0.221 5.696 11.004 1.00 95.19 74 THR A C 1
ATOM 579 O O . THR A 1 74 ? 0.595 6.585 11.255 1.00 95.19 74 THR A O 1
ATOM 582 N N . ALA A 1 75 ? -1.483 5.966 10.684 1.00 95.62 75 ALA A N 1
ATOM 583 C CA . ALA A 1 75 ? -2.088 7.292 10.764 1.00 95.62 75 ALA A CA 1
ATOM 584 C C . ALA A 1 75 ? -3.568 7.168 11.131 1.00 95.62 75 ALA A C 1
ATOM 586 O O . ALA A 1 75 ? -4.144 6.083 11.078 1.00 95.62 75 ALA A O 1
ATOM 587 N N . HIS A 1 76 ? -4.200 8.274 11.508 1.00 93.56 76 HIS A N 1
ATOM 588 C CA . HIS A 1 76 ? -5.642 8.311 11.708 1.00 93.56 76 HIS A CA 1
ATOM 589 C C . HIS A 1 76 ? -6.209 9.677 11.339 1.00 93.56 76 HIS A C 1
ATOM 591 O O . HIS A 1 76 ? -5.508 10.685 11.394 1.00 93.56 76 HIS A O 1
ATOM 597 N N . THR A 1 77 ? -7.490 9.694 10.993 1.00 92.56 77 THR A N 1
ATOM 598 C CA . THR A 1 77 ? -8.266 10.905 10.702 1.00 92.56 77 THR A CA 1
ATOM 599 C C . THR A 1 77 ? -9.649 10.810 11.330 1.00 92.56 77 THR A C 1
ATOM 601 O O . THR A 1 77 ? -10.067 9.730 11.752 1.00 92.56 77 THR A O 1
ATOM 604 N N . GLY A 1 78 ? -10.349 11.941 11.412 1.00 88.12 78 GLY A N 1
ATOM 605 C CA . GLY A 1 78 ? -11.656 12.015 12.056 1.00 88.12 78 GLY A CA 1
ATOM 606 C C . GLY A 1 78 ? -11.589 11.869 13.580 1.00 88.12 78 GLY A C 1
ATOM 607 O O . GLY A 1 78 ? -10.522 11.750 14.188 1.00 88.12 78 GLY A O 1
ATOM 608 N N . GLN A 1 79 ? -12.759 11.906 14.212 1.00 83.94 79 GLN A N 1
ATOM 609 C CA . GLN A 1 79 ? -12.926 11.794 15.662 1.00 83.94 79 GLN A CA 1
ATOM 610 C C . GLN A 1 79 ? -14.149 10.931 15.991 1.00 83.94 79 GLN A C 1
ATOM 612 O O . GLN A 1 79 ? -15.038 10.751 15.156 1.00 83.94 79 GLN A O 1
ATOM 617 N N . GLY A 1 80 ? -14.182 10.379 17.208 1.00 81.62 80 GLY A N 1
ATOM 618 C CA . GLY A 1 80 ? -15.274 9.522 17.673 1.00 81.62 80 GLY A CA 1
ATOM 619 C C . GLY A 1 80 ? -15.538 8.348 16.725 1.00 81.62 80 GLY A C 1
ATOM 620 O O . GLY A 1 80 ? -14.621 7.621 16.345 1.00 81.62 80 GLY A O 1
ATOM 621 N N . CYS A 1 81 ? -16.794 8.194 16.316 1.00 78.06 81 CYS A N 1
ATOM 622 C CA . CYS A 1 81 ? -17.254 7.126 15.423 1.00 78.06 81 CYS A CA 1
ATOM 623 C C . CYS A 1 81 ? -16.927 7.350 13.951 1.00 78.06 81 CYS A C 1
ATOM 625 O O . CYS A 1 81 ? -16.925 6.412 13.162 1.00 78.06 81 CYS A O 1
ATOM 627 N N . GLY A 1 82 ? -16.569 8.581 13.590 1.00 84.19 82 GLY A N 1
ATOM 628 C CA . GLY A 1 82 ? -15.998 8.885 12.288 1.00 84.19 82 GLY A CA 1
ATOM 629 C C . GLY A 1 82 ? -14.509 8.557 12.203 1.00 84.19 82 GLY A C 1
ATOM 630 O O . GLY A 1 82 ? -13.925 8.785 11.153 1.00 84.19 82 GLY A O 1
ATOM 631 N N . LYS A 1 83 ? -13.863 8.066 13.269 1.00 89.81 83 LYS A N 1
ATOM 632 C CA . LYS A 1 83 ? -12.414 7.853 13.257 1.00 89.81 83 LYS A CA 1
ATOM 633 C C . LYS A 1 83 ? -12.023 6.738 12.286 1.00 89.81 83 LYS A C 1
ATOM 635 O O . LYS A 1 83 ? -12.463 5.592 12.423 1.00 89.81 83 LYS A O 1
ATOM 640 N N . VAL A 1 84 ? -11.148 7.084 11.346 1.00 93.12 84 VAL A N 1
ATOM 641 C CA . VAL A 1 84 ? -10.527 6.156 10.401 1.00 93.12 84 VAL A CA 1
ATOM 642 C C . VAL A 1 84 ? -9.059 5.988 10.750 1.00 93.12 84 VAL A C 1
ATOM 644 O O . VAL A 1 84 ? -8.345 6.963 10.978 1.00 93.12 84 VAL A O 1
ATOM 647 N N . TYR A 1 85 ? -8.613 4.744 10.778 1.00 93.88 85 TYR A N 1
ATOM 648 C CA . TYR A 1 85 ? -7.245 4.332 11.030 1.00 93.88 85 TYR A CA 1
ATOM 649 C C . TYR A 1 85 ? -6.626 3.806 9.746 1.00 93.88 85 TYR A C 1
ATOM 651 O O . TYR A 1 85 ? -7.281 3.098 8.988 1.00 93.88 85 TYR A O 1
ATOM 659 N N . PHE A 1 86 ? -5.352 4.097 9.538 1.00 96.12 86 PHE A N 1
ATOM 660 C CA . PHE A 1 86 ? -4.580 3.653 8.389 1.00 96.12 86 PHE A CA 1
ATOM 661 C C . PHE A 1 86 ? -3.363 2.880 8.859 1.00 96.12 86 PHE A C 1
ATOM 663 O O . PHE A 1 86 ? -2.673 3.309 9.784 1.00 96.12 86 PHE A O 1
ATOM 670 N N . TYR A 1 87 ? -3.065 1.795 8.157 1.00 96.38 87 TYR A N 1
ATOM 671 C CA . TYR A 1 87 ? -1.867 0.993 8.352 1.00 96.38 87 TYR A CA 1
ATOM 672 C C . TYR A 1 87 ? -1.147 0.854 7.019 1.00 96.38 87 TYR A C 1
ATOM 674 O O . TYR A 1 87 ? -1.710 0.348 6.046 1.00 96.38 87 TYR A O 1
ATOM 682 N N . LYS A 1 88 ? 0.112 1.286 6.982 1.00 97.75 88 LYS A N 1
ATOM 683 C CA . LYS A 1 88 ? 1.034 1.028 5.882 1.00 97.75 88 LYS A CA 1
ATOM 684 C C . LYS A 1 88 ? 1.790 -0.256 6.190 1.00 97.75 88 LYS A C 1
ATOM 686 O O . LYS A 1 88 ? 2.572 -0.332 7.134 1.00 97.75 88 LYS A O 1
ATOM 691 N N . THR A 1 89 ? 1.556 -1.272 5.377 1.00 97.06 89 THR A N 1
ATOM 692 C CA . THR A 1 89 ? 2.231 -2.565 5.470 1.00 97.06 89 THR A CA 1
ATOM 693 C C . THR A 1 89 ? 2.954 -2.876 4.174 1.00 97.06 89 THR A C 1
ATOM 695 O O . THR A 1 89 ? 2.800 -2.178 3.171 1.00 97.06 89 THR A O 1
ATOM 698 N N . GLN A 1 90 ? 3.800 -3.899 4.211 1.00 96.88 90 GLN A N 1
ATOM 699 C CA . GLN A 1 90 ? 4.614 -4.263 3.067 1.00 96.88 90 GLN A CA 1
ATOM 700 C C . GLN A 1 90 ? 4.770 -5.773 2.947 1.00 96.88 90 GLN A C 1
ATOM 702 O O . GLN A 1 90 ? 4.812 -6.485 3.955 1.00 96.88 90 GLN A O 1
ATOM 707 N N . ALA A 1 91 ? 4.886 -6.244 1.712 1.00 97.12 91 ALA A N 1
ATOM 708 C CA . ALA A 1 91 ? 5.181 -7.631 1.388 1.00 97.12 91 ALA A CA 1
ATOM 709 C C . ALA A 1 91 ? 5.987 -7.708 0.088 1.00 97.12 91 ALA A C 1
ATOM 711 O O . ALA A 1 91 ? 5.896 -6.829 -0.764 1.00 97.12 91 ALA A O 1
ATOM 712 N N . GLN A 1 92 ? 6.777 -8.766 -0.064 1.00 97.19 92 GLN A N 1
ATOM 713 C CA . GLN A 1 92 ? 7.551 -8.996 -1.280 1.00 97.19 92 GLN A CA 1
ATOM 714 C C . GLN A 1 92 ? 6.622 -9.432 -2.423 1.00 97.19 92 GLN A C 1
ATOM 716 O O . GLN A 1 92 ? 6.044 -10.516 -2.343 1.00 97.19 92 GLN A O 1
ATOM 721 N N . GLY A 1 93 ? 6.487 -8.587 -3.450 1.00 94.00 93 GLY A N 1
ATOM 722 C CA . GLY A 1 93 ? 5.867 -8.904 -4.739 1.00 94.00 93 GLY A CA 1
ATOM 723 C C . GLY A 1 93 ? 6.848 -9.600 -5.683 1.00 94.00 93 GLY A C 1
ATOM 724 O O . GLY A 1 93 ? 7.896 -10.088 -5.245 1.00 94.00 93 GLY A O 1
ATOM 725 N N . TYR A 1 94 ? 6.525 -9.659 -6.976 1.00 92.81 94 TYR A N 1
ATOM 726 C CA . TYR A 1 94 ? 7.352 -10.383 -7.943 1.00 92.81 94 TYR A CA 1
ATOM 727 C C . TYR A 1 94 ? 8.708 -9.704 -8.158 1.00 92.81 94 TYR A C 1
ATOM 729 O O . TYR A 1 94 ? 9.747 -10.355 -8.072 1.00 92.81 94 TYR A O 1
ATOM 737 N N . SER A 1 95 ? 8.710 -8.389 -8.375 1.00 89.12 95 SER A N 1
ATOM 738 C CA . SER A 1 95 ? 9.931 -7.633 -8.692 1.00 89.12 95 SER A CA 1
ATOM 739 C C . SER A 1 95 ? 10.312 -6.626 -7.615 1.00 89.12 95 SER A C 1
ATOM 741 O O . SER A 1 95 ? 11.444 -6.150 -7.586 1.00 89.12 95 SER A O 1
ATOM 743 N N . SER A 1 96 ? 9.388 -6.289 -6.714 1.00 92.06 96 SER A N 1
ATOM 744 C CA . SER A 1 96 ? 9.601 -5.246 -5.712 1.00 92.06 96 SER A CA 1
ATOM 745 C C . SER A 1 96 ? 8.830 -5.503 -4.426 1.00 92.06 96 SER A C 1
ATOM 747 O O . SER A 1 96 ? 7.925 -6.334 -4.367 1.00 92.06 96 SER A O 1
ATOM 749 N N . GLN A 1 97 ? 9.186 -4.770 -3.377 1.00 96.06 97 GLN A N 1
ATOM 750 C CA . GLN A 1 97 ? 8.407 -4.768 -2.154 1.00 96.06 97 GLN A CA 1
ATOM 751 C C . GLN A 1 97 ? 7.179 -3.872 -2.334 1.00 96.06 97 GLN A C 1
ATOM 753 O O . GLN A 1 97 ? 7.304 -2.660 -2.502 1.00 96.06 97 GLN A O 1
ATOM 758 N N . LEU A 1 98 ? 5.994 -4.469 -2.275 1.00 96.56 98 LEU A N 1
ATOM 759 C CA . LEU A 1 98 ? 4.729 -3.763 -2.408 1.00 96.56 98 LEU A CA 1
ATOM 760 C C . LEU A 1 98 ? 4.409 -3.047 -1.106 1.00 96.56 98 LEU A C 1
ATOM 762 O O . LEU A 1 98 ? 4.406 -3.668 -0.041 1.00 96.56 98 LEU A O 1
ATOM 766 N N . GLN A 1 99 ? 4.124 -1.753 -1.198 1.00 96.88 99 GLN A N 1
ATOM 767 C CA . GLN A 1 99 ? 3.612 -0.960 -0.089 1.00 96.88 99 GLN A CA 1
ATOM 768 C C . GLN A 1 99 ? 2.094 -0.889 -0.206 1.00 96.88 99 GLN A C 1
ATOM 770 O O . GLN A 1 99 ? 1.568 -0.449 -1.224 1.00 96.88 99 GLN A O 1
ATOM 775 N N . VAL A 1 100 ? 1.394 -1.321 0.837 1.00 97.56 100 VAL A N 1
ATOM 776 C CA . VAL A 1 100 ? -0.068 -1.375 0.859 1.00 97.56 100 VAL A CA 1
ATOM 777 C C . VAL A 1 100 ? -0.569 -0.547 2.027 1.00 97.56 100 VAL A C 1
ATOM 779 O O . VAL A 1 100 ? -0.204 -0.802 3.178 1.00 97.56 100 VAL A O 1
ATOM 782 N N . ILE A 1 101 ? -1.409 0.442 1.736 1.00 97.75 101 ILE A N 1
ATOM 783 C CA . ILE A 1 101 ? -2.160 1.171 2.755 1.00 97.75 101 ILE A CA 1
ATOM 784 C C . ILE A 1 101 ? -3.523 0.510 2.884 1.00 97.75 101 ILE A C 1
ATOM 786 O O . ILE A 1 101 ? -4.226 0.303 1.900 1.00 97.75 101 ILE A O 1
ATOM 790 N N . THR A 1 102 ? -3.877 0.160 4.111 1.00 96.69 102 THR A N 1
ATOM 791 C CA . THR A 1 102 ? -5.170 -0.421 4.476 1.00 96.69 102 THR A CA 1
ATOM 792 C C . THR A 1 102 ? -5.848 0.502 5.475 1.00 96.69 102 THR A C 1
ATOM 794 O O . THR A 1 102 ? -5.183 0.972 6.404 1.00 96.69 102 THR A O 1
ATOM 797 N N . SER A 1 103 ? -7.138 0.774 5.296 1.00 95.38 103 SER A N 1
ATOM 798 C CA . SER A 1 103 ? -7.890 1.673 6.173 1.00 95.38 103 SER A CA 1
ATOM 799 C C . SER A 1 103 ? -9.065 0.987 6.858 1.00 95.38 103 SER A C 1
ATOM 801 O O . SER A 1 103 ? -9.727 0.110 6.305 1.00 95.38 103 SER A O 1
ATOM 803 N N . PHE A 1 104 ? -9.344 1.423 8.079 1.00 92.62 104 PHE A N 1
ATOM 804 C CA . PHE A 1 104 ? -10.357 0.839 8.942 1.00 92.62 104 PHE A CA 1
ATOM 805 C C . PHE A 1 104 ? -11.158 1.933 9.632 1.00 92.62 104 PHE A C 1
ATOM 807 O O . PHE A 1 104 ? -10.580 2.839 10.229 1.00 92.62 104 PHE A O 1
ATOM 814 N N . GLN A 1 105 ? -12.479 1.831 9.615 1.00 90.25 105 GLN A N 1
ATOM 815 C CA . GLN A 1 105 ? -13.368 2.747 10.321 1.00 90.25 105 GLN A CA 1
ATOM 816 C C . GLN A 1 105 ? -13.882 2.103 11.597 1.00 90.25 105 GLN A C 1
ATOM 818 O O . GLN A 1 105 ? -14.377 0.978 11.557 1.00 90.25 105 GLN A O 1
ATOM 823 N N . LYS A 1 106 ? -13.825 2.827 12.717 1.00 84.19 106 LYS A N 1
ATOM 824 C CA . LYS A 1 106 ? -14.439 2.362 13.964 1.00 84.19 106 LYS A CA 1
ATOM 825 C C . LYS A 1 106 ? -15.951 2.190 13.784 1.00 84.19 106 LYS A C 1
ATOM 827 O O . LYS A 1 106 ? -16.625 3.029 13.198 1.00 84.19 106 LYS A O 1
ATOM 832 N N . GLN A 1 107 ? -16.476 1.094 14.301 1.00 78.75 107 GLN A N 1
ATOM 833 C CA . GLN A 1 107 ? -17.886 0.733 14.311 1.00 78.75 107 GLN A CA 1
ATOM 834 C C . GLN A 1 107 ? -18.306 0.309 15.724 1.00 78.75 107 GLN A C 1
ATOM 836 O O . GLN A 1 107 ? -17.440 -0.027 16.534 1.00 78.75 107 GLN A O 1
ATOM 841 N N . PRO A 1 108 ? -19.619 0.283 16.029 1.00 71.31 108 PRO A N 1
ATOM 842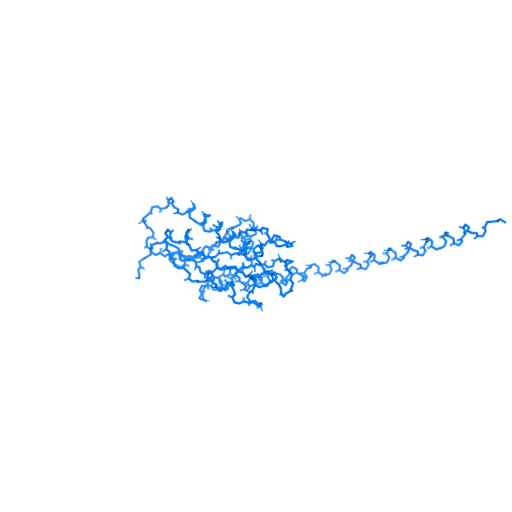 C CA . PRO A 1 108 ? -20.120 -0.091 17.354 1.00 71.31 108 PRO A CA 1
ATOM 843 C C . PRO A 1 108 ? -19.530 -1.418 17.851 1.00 71.31 108 PRO A C 1
ATOM 845 O O . PRO A 1 108 ? -19.027 -1.507 18.961 1.00 71.31 108 PRO A O 1
ATOM 848 N N . HIS A 1 109 ? -19.476 -2.428 16.981 1.00 71.56 109 HIS A N 1
ATOM 849 C CA . HIS A 1 109 ? -18.995 -3.768 17.326 1.00 71.56 109 HIS A CA 1
ATOM 850 C C . HIS A 1 109 ? -17.630 -4.100 16.698 1.00 71.56 109 HIS A C 1
ATOM 852 O O . HIS A 1 109 ? -17.344 -5.264 16.408 1.00 71.56 109 HIS A O 1
ATOM 858 N N . GLY A 1 110 ? -16.787 -3.083 16.459 1.00 77.88 110 GLY A N 1
ATOM 859 C CA . GLY A 1 110 ? -15.412 -3.263 15.988 1.00 77.88 110 GLY A CA 1
ATOM 860 C C . GLY A 1 110 ? -14.961 -2.270 14.914 1.00 77.88 110 GLY A C 1
ATOM 861 O O . GLY A 1 110 ? -15.032 -1.073 15.151 1.00 77.88 110 GLY A O 1
ATOM 862 N N . TYR A 1 111 ? -14.435 -2.724 13.768 1.00 81.94 111 TYR A N 1
ATOM 863 C CA . TYR A 1 111 ? -13.800 -1.844 12.766 1.00 81.94 111 TYR A CA 1
ATOM 864 C C . TYR A 1 111 ? -14.005 -2.241 11.292 1.00 81.94 111 TYR A C 1
ATOM 866 O O . TYR A 1 111 ? -13.281 -3.047 10.728 1.00 81.94 111 TYR A O 1
ATOM 874 N N . LYS A 1 112 ? -14.897 -1.612 10.547 1.00 87.12 112 LYS A N 1
ATOM 875 C CA . LYS A 1 112 ? -15.040 -1.938 9.118 1.00 87.12 112 LYS A CA 1
ATOM 876 C C . LYS A 1 112 ? -13.742 -1.703 8.327 1.00 87.12 112 LYS A C 1
ATOM 878 O O . LYS A 1 112 ? -13.197 -0.604 8.383 1.00 87.12 112 LYS A O 1
ATOM 883 N N . LEU A 1 113 ? -13.281 -2.694 7.559 1.00 90.81 113 LEU A N 1
ATOM 884 C CA . LEU A 1 113 ? -12.248 -2.501 6.540 1.00 90.81 113 LEU A CA 1
ATOM 885 C C . LEU A 1 113 ? -12.863 -1.664 5.415 1.00 90.81 113 LEU A C 1
ATOM 887 O O . LEU A 1 113 ? -13.812 -2.094 4.761 1.00 90.81 113 LEU A O 1
ATOM 891 N N . LEU A 1 114 ? -12.351 -0.456 5.204 1.00 93.19 114 LEU A N 1
ATOM 892 C CA . LEU A 1 114 ? -12.859 0.418 4.150 1.00 93.19 114 LEU A CA 1
ATOM 893 C C . LEU A 1 114 ? -12.259 0.061 2.790 1.00 93.19 114 LEU A C 1
ATOM 895 O O . LEU A 1 114 ? -12.973 0.131 1.795 1.00 93.19 114 LEU A O 1
ATOM 899 N N . GLY A 1 115 ? -10.995 -0.369 2.765 1.00 94.44 115 GLY A N 1
ATOM 900 C CA . GLY A 1 115 ? -10.323 -0.861 1.567 1.00 94.44 115 GLY A CA 1
ATOM 901 C C . GLY A 1 115 ? -8.814 -1.013 1.748 1.00 94.44 115 GLY A C 1
ATOM 902 O O . GLY A 1 115 ? -8.253 -0.741 2.817 1.00 94.44 1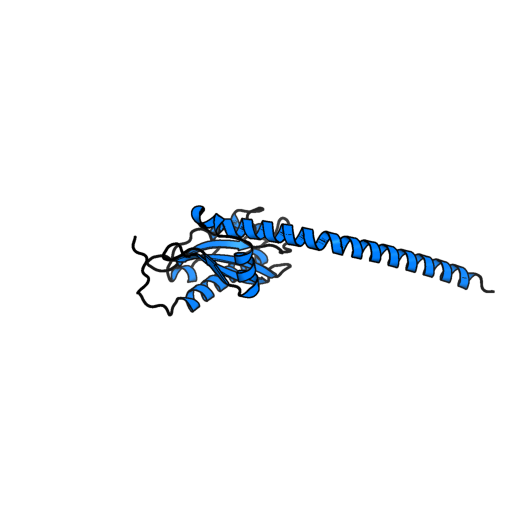15 GLY A O 1
ATOM 903 N N . ALA A 1 116 ? -8.147 -1.422 0.670 1.00 96.19 116 ALA A N 1
ATOM 904 C CA . ALA A 1 116 ? -6.692 -1.463 0.577 1.00 96.19 116 ALA A CA 1
ATOM 905 C C . ALA A 1 116 ? -6.217 -0.929 -0.779 1.00 96.19 116 ALA A C 1
ATOM 907 O O . ALA A 1 116 ? -6.829 -1.220 -1.804 1.00 96.19 116 ALA A O 1
ATOM 908 N N . ARG A 1 117 ? -5.120 -0.165 -0.806 1.00 97.38 117 ARG A N 1
ATOM 909 C CA . ARG A 1 117 ? -4.482 0.298 -2.049 1.00 97.38 117 ARG A CA 1
ATOM 910 C C . ARG A 1 117 ? -2.986 0.043 -2.014 1.00 97.38 117 ARG A C 1
ATOM 912 O O . ARG A 1 117 ? -2.322 0.324 -1.013 1.00 97.38 117 ARG A O 1
ATOM 919 N N . VAL A 1 118 ? -2.468 -0.468 -3.125 1.00 96.94 118 VAL A N 1
ATOM 920 C CA . VAL A 1 118 ? -1.030 -0.512 -3.388 1.00 96.94 118 VAL A CA 1
ATOM 921 C C . VAL A 1 118 ? -0.603 0.893 -3.777 1.00 96.94 118 VAL A C 1
ATOM 923 O O . VAL A 1 118 ? -1.166 1.460 -4.707 1.00 96.94 118 VAL A O 1
ATOM 926 N N . ILE A 1 119 ? 0.357 1.466 -3.058 1.00 95.38 119 ILE A N 1
ATOM 927 C CA . ILE A 1 119 ? 0.865 2.802 -3.370 1.00 95.38 119 ILE A CA 1
ATOM 928 C C . ILE A 1 119 ? 2.168 2.728 -4.171 1.00 95.38 119 ILE A C 1
ATOM 930 O O . ILE A 1 119 ? 2.970 1.810 -3.964 1.00 95.38 119 ILE A O 1
ATOM 934 N N . PRO A 1 120 ? 2.425 3.709 -5.049 1.00 92.50 120 PRO A N 1
ATOM 935 C CA . PRO A 1 120 ? 3.724 3.862 -5.676 1.00 92.50 120 PRO A CA 1
ATOM 936 C C . PRO A 1 120 ? 4.849 4.091 -4.647 1.00 92.50 120 PRO A C 1
ATOM 938 O O . PRO A 1 120 ? 4.624 4.704 -3.601 1.00 92.50 120 PRO A O 1
ATOM 941 N N . PRO A 1 121 ? 6.091 3.695 -4.968 1.00 91.62 121 PRO A N 1
ATOM 942 C CA . PRO A 1 121 ? 6.482 2.956 -6.164 1.00 91.62 121 PRO A CA 1
ATOM 943 C C . PRO A 1 121 ? 6.285 1.439 -6.005 1.00 91.62 121 PRO A C 1
ATOM 945 O O . PRO A 1 121 ? 6.596 0.863 -4.965 1.00 91.62 121 PRO A O 1
ATOM 948 N N . HIS A 1 122 ? 5.871 0.782 -7.085 1.00 91.88 122 HIS A N 1
ATOM 949 C CA . HIS A 1 122 ? 5.973 -0.666 -7.275 1.00 91.88 122 HIS A CA 1
ATOM 950 C C . HIS A 1 122 ? 6.502 -0.934 -8.692 1.00 91.88 122 HIS A C 1
ATOM 952 O O . HIS A 1 122 ? 6.357 -0.096 -9.579 1.00 91.88 122 HIS A O 1
ATOM 958 N N . GLN A 1 123 ? 7.164 -2.071 -8.899 1.00 92.75 123 GLN A N 1
ATOM 959 C CA . GLN A 1 123 ? 7.818 -2.431 -10.169 1.00 92.75 123 GLN A CA 1
ATOM 960 C C . GLN A 1 123 ? 7.310 -3.768 -10.706 1.00 92.75 123 GLN A C 1
ATOM 962 O O . GLN A 1 123 ? 8.075 -4.570 -11.229 1.00 92.75 123 GLN A O 1
ATOM 967 N N . GLU A 1 124 ? 6.021 -4.036 -10.532 1.00 93.00 124 GLU A N 1
ATOM 968 C CA . GLU A 1 124 ? 5.423 -5.261 -11.054 1.00 93.00 124 GLU A CA 1
ATOM 969 C C . GLU A 1 124 ? 5.345 -5.226 -12.586 1.00 93.00 124 GLU A C 1
ATOM 971 O O . GLU A 1 124 ? 5.309 -4.160 -13.202 1.00 93.00 124 GLU A O 1
ATOM 976 N N . THR A 1 125 ? 5.361 -6.405 -13.207 1.00 91.44 125 THR A N 1
ATOM 977 C CA . THR A 1 125 ? 5.399 -6.536 -14.666 1.00 91.44 125 THR A CA 1
ATOM 978 C C . THR A 1 125 ? 4.115 -5.981 -15.299 1.00 91.44 125 THR A C 1
ATOM 980 O O . THR A 1 125 ? 3.042 -6.489 -14.962 1.00 91.44 125 THR A O 1
ATOM 983 N N . PRO A 1 126 ? 4.205 -5.000 -16.222 1.00 90.62 126 PRO A N 1
ATOM 984 C CA . PRO A 1 126 ? 3.037 -4.446 -16.902 1.00 90.62 126 PRO A CA 1
ATOM 985 C C . PRO A 1 126 ? 2.224 -5.510 -17.646 1.00 90.62 126 PRO A C 1
ATOM 987 O O . PRO A 1 126 ? 2.797 -6.349 -18.345 1.00 90.62 126 PRO A O 1
ATOM 990 N N . GLY A 1 127 ? 0.900 -5.468 -17.505 1.00 86.75 127 GLY A N 1
ATOM 991 C CA . GLY A 1 127 ? -0.036 -6.432 -18.088 1.00 86.75 127 GLY A CA 1
ATOM 992 C C . GLY A 1 127 ? -0.055 -7.809 -17.414 1.00 86.75 127 GLY A C 1
ATOM 993 O O . GLY A 1 127 ? -0.711 -8.718 -17.923 1.00 86.75 127 GLY A O 1
ATOM 994 N N . LEU A 1 128 ? 0.664 -7.988 -16.300 1.00 89.25 128 LEU A N 1
ATOM 995 C CA . LEU A 1 128 ? 0.677 -9.235 -15.535 1.00 89.25 128 LEU A CA 1
ATOM 996 C C . LEU A 1 128 ? 0.527 -8.968 -14.038 1.00 89.25 128 LEU A C 1
ATOM 998 O O . LEU A 1 128 ? -0.495 -9.301 -13.454 1.00 89.25 128 LEU A O 1
ATOM 1002 N N . GLY A 1 129 ? 1.546 -8.389 -13.403 1.00 89.06 129 GLY A N 1
ATOM 1003 C CA . GLY A 1 129 ? 1.582 -8.182 -11.952 1.00 89.06 129 GLY A CA 1
ATOM 1004 C C . GLY A 1 129 ? 0.977 -6.854 -11.494 1.00 89.06 129 GLY A C 1
ATOM 1005 O O . GLY A 1 129 ? 0.737 -6.673 -10.303 1.00 89.06 129 GLY A O 1
ATOM 1006 N N . ASP A 1 130 ? 0.724 -5.931 -12.420 1.00 93.19 130 ASP A N 1
ATOM 1007 C CA . ASP A 1 130 ? 0.115 -4.617 -12.188 1.00 93.19 130 ASP A CA 1
ATOM 1008 C C . ASP A 1 130 ? -1.411 -4.665 -12.000 1.00 93.19 130 ASP A C 1
ATOM 1010 O O . ASP A 1 130 ? -1.994 -3.678 -11.567 1.00 93.19 130 ASP A O 1
ATOM 1014 N N . VAL A 1 131 ? -2.044 -5.833 -12.169 1.00 95.44 131 VAL A N 1
ATOM 1015 C CA . VAL A 1 131 ? -3.468 -6.088 -11.840 1.00 95.44 131 VAL A CA 1
ATOM 1016 C C . VAL A 1 131 ? -3.840 -5.789 -10.379 1.00 95.44 131 VAL A C 1
ATOM 1018 O O . VAL A 1 131 ? -5.009 -5.814 -10.003 1.00 95.44 131 VAL A O 1
ATOM 1021 N N . ILE A 1 132 ? -2.842 -5.546 -9.529 1.00 95.50 132 ILE A N 1
ATOM 1022 C CA . ILE A 1 132 ? -2.997 -5.146 -8.130 1.00 95.50 132 ILE A CA 1
ATOM 1023 C C . ILE A 1 132 ? -3.370 -3.669 -7.947 1.00 95.50 132 ILE A C 1
ATOM 1025 O O . ILE A 1 132 ? -3.623 -3.255 -6.813 1.00 95.50 132 ILE A O 1
ATOM 1029 N N . THR A 1 133 ? -3.359 -2.870 -9.016 1.00 94.81 133 THR A N 1
ATOM 1030 C CA . THR A 1 133 ? -3.701 -1.448 -8.968 1.00 94.81 133 THR A CA 1
ATOM 1031 C C . THR A 1 133 ? -5.055 -1.182 -9.633 1.00 94.81 133 THR A C 1
ATOM 1033 O O . THR A 1 133 ? -5.424 -1.869 -10.591 1.00 94.81 133 THR A O 1
ATOM 1036 N N . PRO A 1 134 ? -5.814 -0.189 -9.134 1.00 94.31 134 PRO A N 1
ATOM 1037 C CA . PRO A 1 134 ? -7.153 0.101 -9.642 1.00 94.31 134 PRO A CA 1
ATOM 1038 C C . PRO A 1 134 ? -7.157 0.651 -11.077 1.00 94.31 134 PRO A C 1
ATOM 1040 O O . PRO A 1 134 ? -8.194 0.634 -11.727 1.00 94.31 134 PRO A O 1
ATOM 1043 N N . GLU A 1 135 ? -6.024 1.141 -11.589 1.00 92.56 135 GLU A N 1
ATOM 1044 C CA . GLU A 1 135 ? -5.909 1.626 -12.970 1.00 92.56 135 GLU A CA 1
ATOM 1045 C C . GLU A 1 135 ? -5.896 0.488 -14.000 1.00 92.56 135 GLU A C 1
ATOM 1047 O O . GLU A 1 135 ? -6.184 0.726 -15.172 1.00 92.56 135 GLU A O 1
ATOM 1052 N N . VAL A 1 136 ? -5.538 -0.730 -13.578 1.00 93.75 136 VAL A N 1
ATOM 1053 C CA . VAL A 1 136 ? -5.366 -1.889 -14.465 1.00 93.75 136 VAL A CA 1
ATOM 1054 C C . VAL A 1 136 ? -6.515 -2.882 -14.321 1.00 93.75 136 VAL A C 1
ATOM 1056 O O . VAL A 1 136 ? -7.002 -3.398 -15.327 1.00 93.75 136 VAL A O 1
ATOM 1059 N N . ALA A 1 137 ? -6.946 -3.177 -13.091 1.00 94.50 137 ALA A N 1
ATOM 1060 C CA . ALA A 1 137 ? -8.012 -4.142 -12.843 1.00 94.50 137 ALA A CA 1
ATOM 1061 C C . ALA A 1 137 ? -8.787 -3.860 -11.548 1.00 94.50 137 ALA A C 1
ATOM 1063 O O . ALA A 1 137 ? -8.244 -3.377 -10.556 1.00 94.50 137 ALA A O 1
ATOM 1064 N N . ASP A 1 138 ? -10.044 -4.308 -11.513 1.00 95.38 138 ASP A N 1
ATOM 1065 C CA . ASP A 1 138 ? -10.928 -4.164 -10.348 1.00 95.38 138 ASP A CA 1
ATOM 1066 C C . ASP A 1 138 ? -10.591 -5.116 -9.186 1.00 95.38 138 ASP A C 1
ATOM 1068 O O . ASP A 1 138 ? -11.226 -5.081 -8.131 1.00 95.38 138 ASP A O 1
ATOM 1072 N N . TRP A 1 139 ? -9.585 -5.981 -9.351 1.00 95.62 139 TRP A N 1
ATOM 1073 C CA . TRP A 1 139 ? -9.224 -7.016 -8.380 1.00 95.62 139 TRP A CA 1
ATOM 1074 C C . TRP A 1 139 ? -8.979 -6.452 -6.973 1.00 95.62 139 TRP A C 1
ATOM 1076 O O . TRP A 1 139 ? -9.393 -7.058 -5.983 1.00 95.62 139 TRP A O 1
ATOM 1086 N N . ILE A 1 140 ? -8.343 -5.281 -6.865 1.00 95.81 140 ILE A N 1
ATOM 1087 C CA . ILE A 1 140 ? -8.024 -4.646 -5.579 1.00 95.81 140 ILE A CA 1
ATOM 1088 C C . ILE A 1 140 ? -9.282 -4.215 -4.799 1.00 95.81 140 ILE A C 1
ATOM 1090 O O . ILE A 1 140 ? -9.244 -4.107 -3.576 1.00 95.81 140 ILE A O 1
ATOM 1094 N N . PHE A 1 141 ? -10.427 -4.026 -5.459 1.00 94.94 141 PHE A N 1
ATOM 1095 C CA . PHE A 1 141 ? -11.662 -3.596 -4.797 1.00 94.94 141 PHE A CA 1
ATOM 1096 C C . PHE A 1 141 ? -12.353 -4.708 -4.004 1.00 94.94 141 PHE A C 1
ATOM 1098 O O . PHE A 1 141 ? -13.262 -4.431 -3.225 1.00 94.94 141 PHE A O 1
ATOM 1105 N N . GLN A 1 142 ? -11.896 -5.961 -4.097 1.00 93.50 142 GLN A N 1
ATOM 1106 C CA . GLN A 1 142 ? -12.406 -7.037 -3.236 1.00 93.50 142 GLN A CA 1
ATOM 1107 C C . GLN A 1 142 ? -12.204 -6.752 -1.733 1.00 93.50 142 GLN A C 1
ATOM 1109 O O . GLN A 1 142 ? -12.916 -7.302 -0.889 1.00 93.50 142 GLN A O 1
ATOM 1114 N N . PHE A 1 143 ? -11.242 -5.886 -1.390 1.00 92.62 143 PHE A N 1
ATOM 1115 C CA . PHE A 1 143 ? -10.976 -5.452 -0.019 1.00 92.62 143 PHE A CA 1
ATOM 1116 C C . PHE A 1 143 ? -11.938 -4.361 0.469 1.00 92.62 143 PHE A C 1
ATOM 1118 O O . PHE A 1 143 ? -11.958 -4.073 1.665 1.00 92.62 143 PHE A O 1
ATOM 1125 N N . ASP A 1 144 ? -12.729 -3.751 -0.413 1.00 92.06 144 ASP A N 1
ATOM 1126 C CA . ASP A 1 144 ? -13.493 -2.555 -0.077 1.00 92.06 144 ASP A CA 1
ATOM 1127 C C . ASP A 1 144 ? -14.754 -2.864 0.738 1.00 92.06 144 ASP A C 1
ATOM 1129 O O . ASP A 1 144 ? -15.461 -3.849 0.514 1.00 92.06 144 ASP A O 1
ATOM 1133 N N . GLN A 1 145 ? -15.045 -1.970 1.687 1.00 84.75 145 GLN A N 1
ATOM 1134 C CA . GLN A 1 145 ? -16.264 -1.939 2.502 1.00 84.75 145 GLN A CA 1
ATOM 1135 C C . GLN A 1 145 ? -16.611 -3.257 3.224 1.00 84.75 145 GLN A C 1
ATOM 1137 O O . GLN A 1 145 ? -17.786 -3.549 3.470 1.00 84.75 145 GLN A O 1
ATOM 1142 N N . GLN A 1 146 ? -15.607 -4.027 3.637 1.00 76.00 146 GLN A N 1
ATOM 1143 C CA . GLN A 1 146 ? -15.799 -5.303 4.324 1.00 76.00 146 GLN A CA 1
ATOM 1144 C C . GLN A 1 146 ? -16.033 -5.111 5.841 1.00 76.00 146 GLN A C 1
ATOM 1146 O O . GLN A 1 146 ? -15.239 -4.484 6.541 1.00 76.00 146 GLN A O 1
ATOM 1151 N N . GLY A 1 147 ? -17.154 -5.638 6.359 1.00 62.56 147 GLY A N 1
ATOM 1152 C CA . GLY A 1 147 ? -17.587 -5.536 7.772 1.00 62.56 147 GLY A CA 1
ATOM 1153 C C . GLY A 1 147 ? -16.868 -6.467 8.773 1.00 62.56 147 GLY A C 1
ATOM 1154 O O . GLY A 1 147 ? -16.023 -7.271 8.383 1.00 62.56 147 GLY A O 1
ATOM 1155 N N . TYR A 1 148 ? -17.210 -6.355 10.071 1.00 53.44 148 TYR A N 1
ATOM 1156 C CA . TYR A 1 148 ? -16.431 -6.899 11.205 1.00 53.44 148 TYR A CA 1
ATOM 1157 C C . TYR A 1 148 ? -16.767 -8.300 11.742 1.00 53.44 148 TYR A C 1
ATOM 1159 O O . TYR A 1 148 ? -17.869 -8.813 11.566 1.00 53.44 148 TYR A O 1
ATOM 1167 N N . GLY A 1 149 ? -15.787 -8.855 12.479 1.00 51.47 149 GLY A N 1
ATOM 1168 C CA . GLY A 1 149 ? -15.839 -10.048 13.340 1.00 51.47 149 GLY A CA 1
ATOM 1169 C C . GLY A 1 149 ? -14.616 -10.962 13.152 1.00 51.47 149 GLY A C 1
ATOM 1170 O O . GLY A 1 149 ? -13.861 -10.778 12.197 1.00 51.47 149 GLY A O 1
ATOM 1171 N N . ASP A 1 150 ? -14.456 -12.008 13.981 1.00 46.69 150 ASP A N 1
ATOM 1172 C CA . ASP A 1 150 ? -13.458 -13.110 13.848 1.00 46.69 150 ASP A CA 1
ATOM 1173 C C . ASP A 1 150 ? -13.402 -13.746 12.430 1.00 46.69 150 ASP A C 1
ATOM 1175 O O . ASP A 1 150 ? -12.528 -14.543 12.089 1.00 46.69 150 ASP A O 1
ATOM 1179 N N . HIS A 1 151 ? -14.342 -13.362 11.571 1.00 41.44 151 HIS A N 1
ATOM 1180 C CA . HIS A 1 151 ? -14.485 -13.689 10.164 1.00 41.44 151 HIS A CA 1
ATOM 1181 C C . HIS A 1 151 ? -13.465 -13.012 9.232 1.00 41.44 151 HIS A C 1
ATOM 1183 O O . HIS A 1 151 ? -13.189 -13.572 8.172 1.00 41.44 151 HIS A O 1
ATOM 1189 N N . VAL A 1 152 ? -12.834 -11.884 9.601 1.00 50.12 152 VAL A N 1
ATOM 1190 C CA . VAL A 1 152 ? -11.730 -11.307 8.792 1.00 50.12 152 VAL A CA 1
AT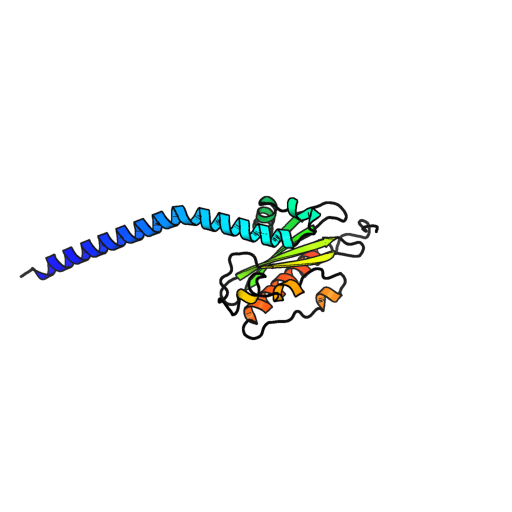OM 1191 C C . VAL A 1 152 ? -10.528 -12.263 8.750 1.00 50.12 152 VAL A C 1
ATOM 1193 O O . VAL A 1 152 ? -9.839 -12.350 7.738 1.00 50.12 152 VAL A O 1
ATOM 1196 N N . ARG A 1 153 ? -10.330 -13.073 9.800 1.00 47.75 153 ARG A N 1
ATOM 1197 C CA . ARG A 1 153 ? -9.315 -14.143 9.843 1.00 47.75 153 ARG A CA 1
ATOM 1198 C C . ARG A 1 153 ? -9.595 -15.309 8.885 1.00 47.75 153 ARG A C 1
ATOM 1200 O O . ARG A 1 153 ? -8.694 -16.109 8.653 1.00 47.75 153 ARG A O 1
ATOM 1207 N N . ARG A 1 154 ? -10.821 -15.435 8.363 1.00 50.81 154 ARG A N 1
ATOM 1208 C CA . ARG A 1 154 ? -11.288 -16.586 7.567 1.00 50.81 154 ARG A CA 1
ATOM 1209 C C . ARG A 1 154 ? -11.793 -16.233 6.168 1.00 50.81 154 ARG A C 1
ATOM 1211 O O . ARG A 1 154 ? -12.291 -17.121 5.483 1.00 50.81 154 ARG A O 1
ATOM 1218 N N . ARG A 1 155 ? -11.675 -14.979 5.722 1.00 63.78 155 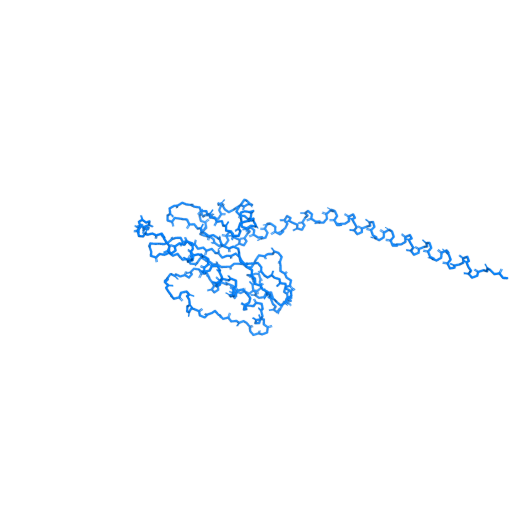ARG A N 1
ATOM 1219 C CA . ARG A 1 155 ? -11.963 -14.647 4.323 1.00 63.78 155 ARG A CA 1
ATOM 1220 C C . ARG A 1 155 ? -10.792 -15.034 3.437 1.00 63.78 155 ARG A C 1
ATOM 1222 O O . ARG A 1 155 ? -9.669 -14.579 3.637 1.00 63.78 155 ARG A O 1
ATOM 1229 N N . SER A 1 156 ? -11.093 -15.865 2.451 1.00 78.50 156 SER A N 1
ATOM 1230 C CA . SER A 1 156 ? -10.223 -16.096 1.311 1.00 78.50 156 SER A CA 1
ATOM 1231 C C . SER A 1 156 ? -10.389 -14.937 0.337 1.00 78.50 156 SER A C 1
ATOM 1233 O O . SER A 1 156 ? -11.511 -14.546 0.026 1.00 78.50 156 SER A O 1
ATOM 1235 N N . TYR A 1 157 ? -9.264 -14.385 -0.095 1.00 89.62 157 TYR A N 1
ATOM 1236 C CA . TYR A 1 157 ? -9.194 -13.402 -1.166 1.00 89.62 157 TYR A CA 1
ATOM 1237 C C . TYR A 1 157 ? -8.738 -14.114 -2.428 1.00 89.62 157 TYR A C 1
ATOM 1239 O O . TYR A 1 157 ? -7.862 -14.987 -2.366 1.00 89.62 157 TYR A O 1
ATOM 1247 N N . ASP A 1 158 ? -9.326 -13.746 -3.556 1.00 92.44 158 ASP A N 1
ATOM 1248 C CA . ASP A 1 158 ? -9.008 -14.382 -4.820 1.00 92.44 158 ASP A CA 1
ATOM 1249 C C . ASP A 1 158 ? -7.623 -13.940 -5.284 1.00 92.44 158 ASP A C 1
ATOM 1251 O O . ASP A 1 158 ? -7.219 -12.786 -5.133 1.00 92.44 158 ASP A O 1
ATOM 1255 N N . THR A 1 159 ? -6.877 -14.870 -5.871 1.00 94.75 159 THR A N 1
ATOM 1256 C CA . THR A 1 159 ? -5.625 -14.559 -6.569 1.00 94.75 159 THR A CA 1
ATOM 1257 C C . THR A 1 159 ? -5.867 -14.572 -8.068 1.00 94.75 159 THR A C 1
ATOM 1259 O O . THR A 1 159 ? -6.773 -15.249 -8.551 1.00 94.75 159 THR A O 1
ATOM 1262 N N . VAL A 1 160 ? -5.050 -13.835 -8.815 1.00 95.25 160 VAL A N 1
ATOM 1263 C CA . VAL A 1 160 ? -5.126 -13.826 -10.278 1.00 95.25 160 VAL A CA 1
ATOM 1264 C C . VAL A 1 160 ? -4.118 -14.831 -10.825 1.00 95.25 160 VAL A C 1
ATOM 1266 O O . VAL A 1 160 ? -2.945 -14.841 -10.438 1.00 95.25 160 VAL A O 1
ATOM 1269 N N . SER A 1 161 ? -4.581 -15.702 -11.718 1.00 92.44 161 SER A N 1
ATOM 1270 C CA . SER A 1 161 ? -3.719 -16.674 -12.390 1.00 92.44 161 SER A CA 1
ATOM 1271 C C . SER A 1 161 ? -2.691 -15.944 -13.262 1.00 92.44 161 SER A C 1
ATOM 1273 O O . SER A 1 161 ? -3.029 -14.980 -13.940 1.00 92.44 161 SER A O 1
ATOM 1275 N N . GLY A 1 162 ? -1.422 -16.354 -13.207 1.00 91.56 162 GLY A N 1
ATOM 1276 C CA . GLY A 1 162 ? -0.309 -15.638 -13.854 1.00 91.56 162 GLY A CA 1
ATOM 1277 C C . GLY A 1 162 ? 0.245 -14.443 -13.061 1.00 91.56 162 GLY A C 1
ATOM 1278 O O . GLY A 1 162 ? 1.401 -14.086 -13.255 1.00 91.56 162 GLY A O 1
ATOM 1279 N N . ALA A 1 163 ? -0.504 -13.900 -12.097 1.00 94.94 163 ALA A N 1
ATOM 1280 C CA . ALA A 1 163 ? -0.082 -12.794 -11.226 1.00 94.94 163 ALA A CA 1
ATOM 1281 C C . ALA A 1 163 ? -0.069 -13.175 -9.734 1.00 94.94 163 ALA A C 1
ATOM 1283 O O . ALA A 1 163 ? -0.100 -12.320 -8.847 1.00 94.94 163 ALA A O 1
ATOM 1284 N N . THR A 1 164 ? -0.029 -14.478 -9.437 1.00 95.31 164 THR A N 1
ATOM 1285 C CA . THR A 1 164 ? -0.257 -15.019 -8.091 1.00 95.31 164 THR A CA 1
ATOM 1286 C C . THR A 1 164 ? 0.732 -14.488 -7.058 1.00 95.31 164 THR A C 1
ATOM 1288 O O . THR A 1 164 ? 0.349 -14.283 -5.907 1.00 95.31 164 THR A O 1
ATOM 1291 N N . ILE A 1 165 ? 1.988 -14.239 -7.443 1.00 95.75 165 ILE A N 1
ATOM 1292 C CA . ILE A 1 165 ? 3.006 -13.689 -6.537 1.00 95.75 165 ILE A CA 1
ATOM 1293 C C . ILE A 1 165 ? 2.613 -12.277 -6.083 1.00 95.75 165 ILE A C 1
ATOM 1295 O O . ILE A 1 165 ? 2.555 -12.022 -4.880 1.00 95.75 165 ILE A O 1
ATOM 1299 N N . SER A 1 166 ? 2.267 -11.400 -7.025 1.00 96.44 166 SER A N 1
ATOM 1300 C CA . SER A 1 166 ? 1.850 -10.017 -6.777 1.00 96.44 166 SER A CA 1
ATOM 1301 C C . SER A 1 166 ? 0.566 -9.962 -5.948 1.00 96.44 166 SER A C 1
ATOM 1303 O O . SER A 1 166 ? 0.532 -9.332 -4.889 1.00 96.44 166 SER A O 1
ATOM 1305 N N . THR A 1 167 ? -0.472 -10.702 -6.351 1.00 96.75 167 THR A N 1
ATOM 1306 C CA . THR A 1 167 ? -1.761 -10.706 -5.640 1.00 96.75 167 THR A CA 1
ATOM 1307 C C . THR A 1 167 ? -1.637 -11.301 -4.237 1.00 96.75 167 THR A C 1
ATOM 1309 O O . THR A 1 167 ? -2.182 -10.760 -3.277 1.00 96.75 167 THR A O 1
ATOM 1312 N N . SER A 1 168 ? -0.856 -12.376 -4.072 1.00 95.94 168 SER A N 1
ATOM 1313 C CA . SER A 1 168 ? -0.619 -12.980 -2.752 1.00 95.94 168 SER A CA 1
ATOM 1314 C C . SER A 1 168 ? 0.174 -12.060 -1.830 1.00 95.94 168 SER A C 1
ATOM 1316 O O . SER A 1 168 ? -0.041 -12.072 -0.618 1.00 95.94 168 SER A O 1
ATOM 1318 N N . ALA A 1 169 ? 1.100 -11.267 -2.371 1.00 97.12 169 ALA A N 1
ATOM 1319 C CA . ALA A 1 169 ? 1.847 -10.287 -1.595 1.00 97.12 169 ALA A CA 1
ATOM 1320 C C . ALA A 1 169 ? 0.922 -9.199 -1.034 1.00 97.12 169 ALA A C 1
ATOM 1322 O O . ALA A 1 169 ? 0.979 -8.911 0.162 1.00 97.12 169 ALA A O 1
ATOM 1323 N N . VAL A 1 170 ? 0.004 -8.672 -1.846 1.00 96.94 170 VAL A N 1
ATOM 1324 C CA . VAL A 1 170 ? -1.005 -7.711 -1.374 1.00 96.94 170 VAL A CA 1
ATOM 1325 C C . VAL A 1 170 ? -1.895 -8.327 -0.292 1.00 96.94 170 VAL A C 1
ATOM 1327 O O . VAL A 1 170 ? -2.046 -7.732 0.774 1.00 96.94 170 VAL A O 1
ATOM 1330 N N . ILE A 1 171 ? -2.398 -9.550 -0.494 1.00 95.69 171 ILE A N 1
ATOM 1331 C CA . ILE A 1 171 ? -3.207 -10.264 0.513 1.00 95.69 171 ILE A CA 1
ATOM 1332 C C . ILE A 1 171 ? -2.440 -10.413 1.838 1.00 95.69 171 ILE A C 1
ATOM 1334 O O . ILE A 1 171 ? -2.989 -10.159 2.913 1.00 95.69 171 ILE A O 1
ATOM 1338 N N . LYS A 1 172 ? -1.152 -10.777 1.785 1.00 95.62 172 LYS A N 1
ATOM 1339 C CA . LYS A 1 172 ? -0.289 -10.875 2.976 1.00 95.62 172 LYS A CA 1
ATOM 1340 C C . LYS A 1 172 ? -0.136 -9.530 3.687 1.00 95.62 172 LYS A C 1
ATOM 1342 O O . LYS A 1 172 ? -0.188 -9.492 4.917 1.00 95.62 172 LYS A O 1
ATOM 1347 N N . ALA A 1 173 ? 0.044 -8.441 2.941 1.00 96.62 173 ALA A N 1
ATOM 1348 C CA . ALA A 1 173 ? 0.155 -7.099 3.504 1.00 96.62 173 ALA A CA 1
ATOM 1349 C C . ALA A 1 173 ? -1.148 -6.687 4.220 1.00 96.62 173 ALA A C 1
ATOM 1351 O O . ALA A 1 173 ? -1.114 -6.342 5.402 1.00 96.62 173 ALA A O 1
ATOM 1352 N N . VAL A 1 174 ? -2.307 -6.870 3.577 1.00 94.94 174 VAL A N 1
ATOM 1353 C CA . VAL A 1 174 ? -3.628 -6.618 4.186 1.00 94.94 174 VAL A CA 1
ATOM 1354 C C . VAL A 1 174 ? -3.836 -7.471 5.443 1.00 94.94 174 VAL A C 1
ATOM 1356 O O . VAL A 1 174 ? -4.253 -6.968 6.486 1.00 94.94 174 VAL A O 1
ATOM 1359 N N . SER A 1 175 ? -3.470 -8.755 5.407 1.00 92.31 175 SER A N 1
ATOM 1360 C CA . SER A 1 175 ? -3.551 -9.631 6.584 1.00 92.31 175 SER A CA 1
ATOM 1361 C C . SER A 1 175 ? -2.664 -9.155 7.741 1.00 92.31 175 SER A C 1
ATOM 1363 O O . SER A 1 175 ? -3.030 -9.325 8.911 1.00 92.31 175 SER A O 1
ATOM 1365 N N . ARG A 1 176 ? -1.505 -8.556 7.444 1.00 93.75 176 ARG A N 1
ATOM 1366 C CA . ARG A 1 176 ? -0.634 -7.947 8.453 1.00 93.75 176 ARG A CA 1
ATOM 1367 C C . ARG A 1 176 ? -1.281 -6.698 9.048 1.00 93.75 176 ARG A C 1
ATOM 1369 O O . ARG A 1 176 ? -1.244 -6.546 10.265 1.00 93.75 176 ARG A O 1
ATOM 1376 N N . ALA A 1 177 ? -1.915 -5.859 8.229 1.00 93.88 177 ALA A N 1
ATOM 1377 C CA . ALA A 1 177 ? -2.640 -4.678 8.695 1.00 93.88 177 ALA A CA 1
ATOM 1378 C C . ALA A 1 177 ? -3.791 -5.060 9.639 1.00 93.88 177 ALA A C 1
ATOM 1380 O O . ALA A 1 177 ? -3.893 -4.505 10.728 1.00 93.88 177 ALA A O 1
ATOM 1381 N N . ASN A 1 178 ? -4.575 -6.085 9.282 1.00 90.19 178 ASN A N 1
ATOM 1382 C CA . ASN A 1 178 ? -5.621 -6.644 10.149 1.00 90.19 178 ASN A CA 1
ATOM 1383 C C . ASN A 1 178 ? -5.061 -7.105 11.503 1.00 90.19 178 ASN A C 1
ATOM 1385 O O . ASN A 1 178 ? -5.654 -6.858 12.549 1.00 90.19 178 ASN A O 1
ATOM 1389 N N . SER A 1 179 ? -3.905 -7.774 11.491 1.00 89.81 179 SER A N 1
ATOM 1390 C CA . SER A 1 179 ? -3.253 -8.241 12.720 1.00 89.81 179 SER A CA 1
ATOM 1391 C C . SER A 1 179 ? -2.794 -7.082 13.608 1.00 89.81 179 SER A C 1
ATOM 1393 O O . SER A 1 179 ? -3.010 -7.135 14.816 1.00 89.81 179 SER A O 1
ATOM 1395 N N . LEU A 1 180 ? -2.207 -6.034 13.016 1.00 91.31 180 LEU A N 1
ATOM 1396 C CA . LEU A 1 180 ? -1.783 -4.826 13.734 1.00 91.31 180 LEU A CA 1
ATOM 1397 C C . LEU A 1 180 ? -2.980 -4.105 14.359 1.00 91.31 180 LEU A C 1
ATOM 1399 O O . LEU A 1 180 ? -2.985 -3.889 15.570 1.00 91.31 180 LEU A O 1
ATOM 1403 N N . MET A 1 181 ? -4.017 -3.836 13.558 1.00 88.62 181 MET A N 1
ATOM 1404 C CA . MET A 1 181 ? -5.264 -3.216 14.010 1.00 88.62 181 MET A CA 1
ATOM 1405 C C . MET A 1 181 ? -5.852 -3.959 15.210 1.00 88.62 181 MET A C 1
ATOM 1407 O O . MET A 1 181 ? -6.123 -3.355 16.250 1.00 88.62 181 MET A O 1
ATOM 1411 N N . ASN A 1 182 ? -5.986 -5.282 15.082 1.00 85.44 182 ASN A N 1
ATOM 1412 C CA . ASN A 1 182 ? -6.507 -6.116 16.152 1.00 85.44 182 ASN A CA 1
ATOM 1413 C C . ASN A 1 182 ? -5.631 -6.024 17.400 1.00 85.44 182 ASN A C 1
ATOM 1415 O O . ASN A 1 182 ? -6.175 -5.782 18.464 1.00 85.44 182 ASN A O 1
ATOM 1419 N N . SER A 1 183 ? -4.304 -6.148 17.285 1.00 85.81 183 SER A N 1
ATOM 1420 C CA . SER A 1 183 ? -3.402 -6.122 18.447 1.00 85.81 183 SER A CA 1
ATOM 1421 C C . SER A 1 183 ? -3.400 -4.794 19.212 1.00 85.81 183 SER A C 1
ATOM 1423 O O . SER A 1 183 ? -3.296 -4.797 20.437 1.00 85.81 183 SER A O 1
ATOM 1425 N N . GLU A 1 184 ? -3.543 -3.665 18.514 1.00 84.88 184 GLU A N 1
ATOM 1426 C CA . GLU A 1 184 ? -3.542 -2.331 19.125 1.00 84.88 184 GLU A CA 1
ATOM 1427 C C . GLU A 1 184 ? -4.867 -2.008 19.829 1.00 84.88 184 GLU A C 1
ATOM 1429 O O . GLU A 1 184 ? -4.883 -1.238 20.788 1.00 84.88 184 GLU A O 1
ATOM 1434 N N . HIS A 1 185 ? -5.973 -2.616 19.389 1.00 76.38 185 HIS A N 1
ATOM 1435 C CA . HIS A 1 185 ? -7.318 -2.278 19.859 1.00 76.38 185 HIS A CA 1
ATOM 1436 C C . HIS A 1 185 ? -8.036 -3.414 20.606 1.00 76.38 185 HIS A C 1
ATOM 1438 O O . HIS A 1 185 ? -9.077 -3.174 21.213 1.00 76.38 185 HIS A O 1
ATOM 1444 N N . SER A 1 186 ? -7.469 -4.624 20.668 1.00 64.25 186 SER A N 1
ATOM 1445 C CA . SER A 1 186 ? -8.009 -5.748 21.453 1.00 64.25 186 SER A CA 1
ATOM 1446 C C . SER A 1 186 ? -7.928 -5.555 22.975 1.00 64.25 186 SER A C 1
ATOM 1448 O O . SER A 1 186 ? -8.572 -6.296 23.712 1.00 64.25 186 SER A O 1
ATOM 1450 N N . SER A 1 187 ? -7.177 -4.556 23.453 1.00 52.09 187 SER A N 1
ATOM 1451 C CA . SER A 1 187 ? -7.013 -4.240 24.885 1.00 52.09 187 SER A CA 1
ATOM 1452 C C . SER A 1 187 ? -7.903 -3.082 25.373 1.00 52.09 187 SER A C 1
ATOM 1454 O O . SER A 1 187 ? -7.898 -2.766 26.561 1.00 52.09 187 SER A O 1
ATOM 1456 N N . GLY A 1 188 ? -8.662 -2.433 24.479 1.00 48.25 188 GLY A N 1
ATOM 1457 C CA . GLY A 1 188 ? -9.564 -1.326 24.807 1.00 48.25 188 GLY A CA 1
ATOM 1458 C C . GLY A 1 188 ? -10.951 -1.835 25.196 1.00 48.25 188 GLY A C 1
ATOM 1459 O O . GLY A 1 188 ? -11.726 -2.253 24.341 1.00 48.25 188 GLY A O 1
ATOM 1460 N N . GLY A 1 189 ? -11.264 -1.828 26.491 1.00 43.66 189 GLY A N 1
ATOM 1461 C CA . GLY A 1 189 ? -12.570 -2.244 27.000 1.00 43.66 189 GLY A CA 1
ATOM 1462 C C . GLY A 1 189 ? -13.725 -1.407 26.436 1.00 43.66 189 GLY A C 1
ATOM 1463 O O . GLY A 1 189 ? -13.611 -0.190 26.380 1.00 43.66 189 GLY A O 1
ATOM 1464 N N . ARG A 1 190 ? -14.799 -2.103 26.031 1.00 48.50 190 ARG A N 1
ATOM 1465 C CA . ARG A 1 190 ? -16.266 -1.846 26.071 1.00 48.50 190 ARG A CA 1
ATOM 1466 C C . ARG A 1 190 ? -16.889 -0.437 26.255 1.00 48.50 190 ARG A C 1
ATOM 1468 O O . ARG A 1 190 ? -18.109 -0.368 26.316 1.00 48.50 190 ARG A O 1
ATOM 1475 N N . ASN A 1 191 ? -16.140 0.660 26.320 1.00 46.84 191 ASN A N 1
ATOM 1476 C CA . ASN A 1 191 ? -16.643 1.975 26.740 1.00 46.84 191 ASN A CA 1
ATOM 1477 C C . ASN A 1 191 ? -16.684 3.024 25.613 1.00 46.84 191 ASN A C 1
ATOM 1479 O O . ASN A 1 191 ? -17.154 4.131 25.847 1.00 46.84 191 ASN A O 1
ATOM 1483 N N . ASP A 1 192 ? -16.262 2.674 24.395 1.00 51.62 192 ASP A N 1
ATOM 1484 C CA . ASP A 1 192 ? -16.322 3.557 23.223 1.00 51.62 192 ASP A CA 1
ATOM 1485 C C . ASP A 1 192 ? -17.279 3.017 22.144 1.00 51.62 192 ASP A C 1
ATOM 1487 O O . ASP A 1 192 ? -16.960 3.015 20.946 1.00 51.62 192 ASP A O 1
ATOM 1491 N N . GLU A 1 193 ? -18.415 2.464 22.562 1.00 57.44 193 GLU A N 1
ATOM 1492 C CA . GLU A 1 193 ? -19.387 1.904 21.632 1.00 57.44 193 GLU A CA 1
ATOM 1493 C C . GLU A 1 193 ? -20.057 3.047 20.869 1.00 57.44 193 GLU A C 1
ATOM 1495 O O . GLU A 1 193 ? -20.730 3.906 21.439 1.00 57.44 193 GLU A O 1
ATOM 1500 N N . CYS A 1 194 ? -19.820 3.088 19.561 1.00 60.22 194 CYS A N 1
ATOM 1501 C CA . CYS A 1 194 ? -20.522 4.000 18.681 1.00 60.22 194 CYS A CA 1
ATOM 1502 C C . CYS A 1 194 ? -22.015 3.708 18.757 1.00 60.22 194 CYS A C 1
ATOM 1504 O O . CYS A 1 194 ? -22.438 2.612 18.415 1.00 60.22 194 CYS A O 1
ATOM 1506 N N . GLN A 1 195 ? -22.810 4.647 19.254 1.00 54.88 195 GLN A N 1
ATOM 1507 C CA . GLN A 1 195 ? -24.261 4.498 19.247 1.00 54.88 195 GLN A CA 1
ATOM 1508 C C . GLN A 1 195 ? -24.797 4.931 17.880 1.00 54.88 195 GLN A C 1
ATOM 1510 O O . GLN A 1 195 ? -24.272 5.873 17.284 1.00 54.88 195 GLN A O 1
ATOM 1515 N N . SER A 1 196 ? -25.764 4.159 17.378 1.00 48.34 196 SER A N 1
ATOM 1516 C CA . SER A 1 196 ? -26.385 4.284 16.053 1.00 48.34 196 SER A CA 1
ATOM 1517 C C . SER A 1 196 ? -26.987 5.655 15.788 1.00 48.34 196 SER A C 1
ATOM 1519 O O . SER A 1 196 ? -27.703 6.129 16.701 1.00 48.34 196 SER A O 1
#

Secondary structure (DSSP, 8-state):
--SHHHHHHHHHHHHHHHHHHHHHHHHHHHHHHHHHHHHHHHHHHHHHHHTTS-GGGGGG--HHHHHHHHHHSEEEESSGGG-EEEEEEEEE-SSSEEEEEEEEEEETTEEEEEEEEEESP--PPTTTGGGGSTTT-GGGGGGTTB--STTGGGPPPPPPTT-HHHHHHHHHHHHHHHHHHHHHHTTS-S------

Sequence (196 aa):
MNTNNTTERTALHQFIKLIVTCLSILFLLHLFTQTKIKQNQIAASLELVKTLVPNEQASLINEQTLEALSNKGTAHTGQGCGKVYFYKTQAQGYSSQLQVITSFQKQPHGYKLLGARVIPPHQETPGLGDVITPEVADWIFQFDQQGYGDHVRRRSYDTVSGATISTSAVIKAVSRANSLMNSEHSSGGRNDECQS

pLDDT: mean 86.04, std 13.99, range [41.44, 97.75]